Protein AF-V5FAB3-F1 (afdb_monomer_lite)

pLDDT: mean 78.78, std 15.75, range [29.78, 97.19]

Radius of gyration: 19.86 Å; chains: 1; bounding box: 43×41×57 Å

Secondary structure (DSSP, 8-state):
---S--HHHHHHHSSSHHHHHHHHHHTT--SS---SSS--HHHHHHHHT-HHHHHHHHHTT-PPPHHHHHHHHHHHHHHT-HHHHHHHHHTT--TTTTTHHHHHHHTT-HHHHHHHHHTT--TT--PEEEEEETTEEEEEE---HHHHHHHS-S--TT-SS-HHHHHHHHHHTT---S-EETTEE------

Structure (mmCIF, N/CA/C/O backbone):
data_AF-V5FAB3-F1
#
_entry.id   AF-V5FAB3-F1
#
loop_
_atom_site.group_PDB
_atom_site.id
_atom_site.type_symbol
_atom_site.label_atom_id
_atom_site.label_alt_id
_atom_site.label_comp_id
_atom_site.label_asym_id
_atom_site.label_entity_id
_atom_site.label_seq_id
_atom_site.pdbx_PDB_ins_code
_atom_site.Cartn_x
_atom_site.Cartn_y
_atom_site.Cartn_z
_atom_site.occupancy
_atom_site.B_iso_or_equiv
_atom_site.auth_seq_id
_atom_site.auth_comp_id
_atom_site.auth_asym_id
_atom_site.auth_atom_id
_atom_site.pdbx_PDB_model_num
ATOM 1 N N . MET A 1 1 ? -16.910 24.918 19.845 1.00 39.84 1 MET A N 1
ATOM 2 C CA . MET A 1 1 ? -15.775 24.342 20.594 1.00 39.84 1 MET A CA 1
ATOM 3 C C . MET A 1 1 ? -15.679 22.889 20.181 1.00 39.84 1 MET A C 1
ATOM 5 O O . MET A 1 1 ? -16.622 22.155 20.430 1.00 39.84 1 MET A O 1
ATOM 9 N N . GLU A 1 2 ? -14.635 22.508 19.453 1.00 43.31 2 GLU A N 1
ATOM 10 C CA . GLU A 1 2 ? -14.454 21.123 18.993 1.00 43.31 2 GLU A CA 1
ATOM 11 C C . GLU A 1 2 ? -13.770 20.284 20.092 1.00 43.31 2 GLU A C 1
ATOM 13 O O . GLU A 1 2 ? -13.042 20.863 20.908 1.00 43.31 2 GLU A O 1
ATOM 18 N N . PRO A 1 3 ? -14.022 18.964 20.176 1.00 50.91 3 PRO A N 1
ATOM 19 C CA . PRO A 1 3 ? -13.586 18.148 21.306 1.00 50.91 3 PRO A CA 1
ATOM 20 C C . PRO A 1 3 ? -12.099 17.775 21.205 1.00 50.91 3 PRO A C 1
ATOM 22 O O . PRO A 1 3 ? -11.705 17.029 20.317 1.00 50.91 3 PRO A O 1
ATOM 25 N N . ARG A 1 4 ? -11.289 18.248 22.170 1.00 53.16 4 ARG A N 1
ATOM 26 C CA . ARG A 1 4 ? -9.831 18.004 22.308 1.00 53.16 4 ARG A CA 1
ATOM 27 C C . ARG A 1 4 ? -9.418 16.535 22.470 1.00 53.16 4 ARG A C 1
ATOM 29 O O . ARG A 1 4 ? -8.235 16.236 22.337 1.00 53.16 4 ARG A O 1
ATOM 36 N N . TYR A 1 5 ? -10.368 15.644 22.736 1.00 60.88 5 TYR A N 1
ATOM 37 C CA . TYR A 1 5 ? -10.131 14.248 23.088 1.00 60.88 5 TYR A CA 1
ATOM 38 C C . TYR A 1 5 ? -11.018 13.352 22.230 1.00 60.88 5 TYR A C 1
ATOM 40 O O . TYR A 1 5 ? -12.229 13.561 22.159 1.00 60.88 5 TYR A O 1
ATOM 48 N N . ASN A 1 6 ? -10.411 12.368 21.569 1.00 72.38 6 ASN A N 1
ATOM 49 C CA . ASN A 1 6 ? -11.130 11.365 20.800 1.00 72.38 6 ASN A CA 1
ATOM 50 C C . ASN A 1 6 ? -10.761 9.985 21.339 1.00 72.38 6 ASN A C 1
ATOM 52 O O . ASN A 1 6 ? -9.649 9.515 21.115 1.00 72.38 6 ASN A O 1
ATOM 56 N N . ILE A 1 7 ? -11.709 9.336 22.017 1.00 78.50 7 ILE A N 1
ATOM 57 C CA . ILE A 1 7 ? -11.477 8.044 22.671 1.00 78.50 7 ILE A CA 1
ATOM 58 C C . ILE A 1 7 ? -11.049 6.952 21.680 1.00 78.50 7 ILE A C 1
ATOM 60 O O . ILE A 1 7 ? -10.269 6.078 22.040 1.00 78.50 7 ILE A O 1
ATOM 64 N N . LEU A 1 8 ? -11.473 7.040 20.412 1.00 76.44 8 LEU A N 1
ATOM 65 C CA . LEU A 1 8 ? -11.052 6.107 19.366 1.00 76.44 8 LEU A CA 1
ATOM 66 C C . LEU A 1 8 ? -9.573 6.298 18.996 1.00 76.44 8 LEU A C 1
ATOM 68 O O . LEU A 1 8 ? -8.882 5.329 18.695 1.00 76.44 8 LEU A O 1
ATOM 72 N N . LYS A 1 9 ? -9.067 7.537 19.052 1.00 75.69 9 LYS A N 1
ATOM 73 C CA . LYS A 1 9 ? -7.639 7.828 18.869 1.00 75.69 9 LYS A CA 1
ATOM 74 C C . LYS A 1 9 ? -6.822 7.342 20.068 1.00 75.69 9 LYS A C 1
ATOM 76 O O . LYS A 1 9 ? -5.791 6.711 19.872 1.00 75.69 9 LYS A O 1
ATOM 81 N N . ASP A 1 10 ? -7.282 7.606 21.286 1.00 78.38 10 ASP A N 1
ATOM 82 C CA . ASP A 1 10 ? -6.556 7.200 22.494 1.00 78.38 10 ASP A CA 1
ATOM 83 C C . ASP A 1 10 ? -6.503 5.664 22.608 1.00 78.38 10 ASP A C 1
ATOM 85 O O . ASP A 1 10 ? -5.451 5.093 22.893 1.00 78.38 10 ASP A O 1
ATOM 89 N N . ALA A 1 11 ? -7.596 4.977 22.253 1.00 81.12 11 ALA A N 1
ATOM 90 C CA . ALA A 1 11 ? -7.637 3.519 22.108 1.00 81.12 11 ALA A CA 1
ATOM 91 C C . ALA A 1 11 ? -6.620 2.994 21.081 1.00 81.12 11 ALA A C 1
ATOM 93 O O . ALA A 1 11 ? -6.073 1.902 21.236 1.00 81.12 11 ALA A O 1
ATOM 94 N N . PHE A 1 12 ? -6.341 3.781 20.042 1.00 77.38 12 PHE A N 1
ATOM 95 C CA . PHE A 1 12 ? -5.389 3.423 19.001 1.00 77.38 12 PHE A CA 1
ATOM 96 C C . PHE A 1 12 ? -3.919 3.515 19.455 1.00 77.38 12 PHE A C 1
ATOM 98 O O . PHE A 1 12 ? -3.064 2.772 18.959 1.00 77.38 12 PHE A O 1
ATOM 105 N N . GLU A 1 13 ? -3.623 4.405 20.405 1.00 74.50 13 GLU A N 1
ATOM 106 C CA . GLU A 1 13 ? -2.294 4.587 21.008 1.00 74.50 13 GLU A CA 1
ATOM 107 C C . GLU A 1 13 ? -2.048 3.652 22.214 1.00 74.50 13 GLU A C 1
ATOM 109 O O . GLU A 1 13 ? 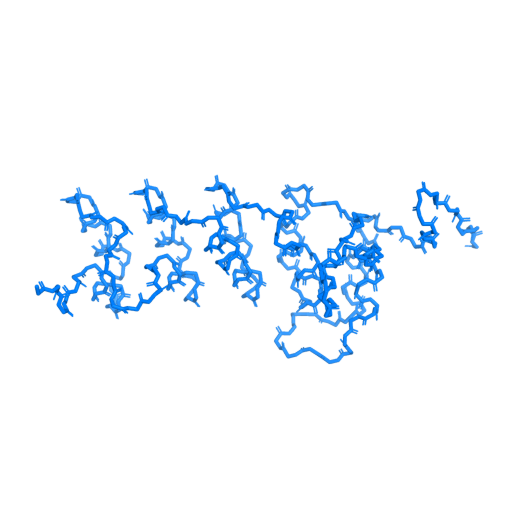-0.910 3.520 22.664 1.00 74.50 13 GLU A O 1
ATOM 114 N N . GLY A 1 14 ? -3.087 2.967 22.707 1.00 75.12 14 GLY A N 1
ATOM 115 C CA . GLY A 1 14 ? -3.009 1.986 23.795 1.00 75.12 14 GLY A CA 1
ATOM 116 C C . GLY A 1 14 ? -2.471 0.603 23.392 1.00 75.12 14 GLY A C 1
ATOM 117 O O . GLY A 1 14 ? -2.281 0.299 22.213 1.00 75.12 14 GLY A O 1
ATOM 118 N N . LEU A 1 15 ? -2.249 -0.254 24.400 1.00 66.06 15 LEU A N 1
ATOM 119 C CA . LEU A 1 15 ? -1.682 -1.607 24.251 1.00 66.06 15 LEU A CA 1
ATOM 120 C C . LEU A 1 15 ? -2.615 -2.567 23.485 1.00 66.06 15 LEU A C 1
ATOM 122 O O . LEU A 1 15 ? -2.170 -3.217 22.542 1.00 66.06 15 LEU A O 1
ATOM 126 N N . ASP A 1 16 ? -3.912 -2.589 23.814 1.00 76.31 16 ASP A N 1
ATOM 127 C CA . ASP A 1 16 ? -4.914 -3.473 23.190 1.00 76.31 16 ASP A CA 1
ATOM 128 C C . ASP A 1 16 ? -5.687 -2.767 22.067 1.00 76.31 16 ASP A C 1
ATOM 130 O O . ASP A 1 16 ? -6.912 -2.608 22.113 1.00 76.31 16 ASP A O 1
ATOM 134 N N . THR A 1 17 ? -4.959 -2.306 21.045 1.00 81.06 17 THR A N 1
ATOM 135 C CA . THR A 1 17 ? -5.528 -1.459 19.986 1.00 81.06 17 THR A CA 1
ATOM 136 C C . THR A 1 17 ? -6.696 -2.123 19.249 1.00 81.06 17 THR A C 1
ATOM 138 O O . THR A 1 17 ? -7.747 -1.507 19.108 1.00 81.06 17 THR A O 1
ATOM 141 N N . PHE A 1 18 ? -6.550 -3.371 18.789 1.00 86.88 18 PHE A N 1
ATOM 142 C CA . PHE A 1 18 ? -7.584 -4.026 17.978 1.00 86.88 18 PHE A CA 1
ATOM 143 C C . PHE A 1 18 ? -8.886 -4.238 18.759 1.00 86.88 18 PHE A C 1
ATOM 145 O O . PHE A 1 18 ? -9.947 -3.794 18.324 1.00 86.88 18 PHE A O 1
ATOM 152 N N . ALA A 1 19 ? -8.807 -4.876 19.933 1.00 87.31 19 ALA A N 1
ATOM 153 C CA . ALA A 1 19 ? -9.980 -5.196 20.743 1.00 87.31 19 ALA A CA 1
ATOM 154 C C . ALA A 1 19 ? -10.726 -3.930 21.185 1.00 87.31 19 ALA A C 1
ATOM 156 O O . ALA A 1 19 ? -11.950 -3.867 21.085 1.00 87.31 19 ALA A O 1
ATOM 157 N N . THR A 1 20 ? -9.988 -2.902 21.609 1.00 86.25 20 THR A N 1
ATOM 158 C CA . THR A 1 20 ? -10.587 -1.644 22.066 1.00 86.25 20 THR A CA 1
ATOM 159 C C . THR A 1 20 ? -11.244 -0.893 20.911 1.00 86.25 20 THR A C 1
ATOM 161 O O . THR A 1 20 ? -12.394 -0.481 21.031 1.00 86.25 20 THR A O 1
ATOM 164 N N . VAL A 1 21 ? -10.559 -0.752 19.768 1.00 86.31 21 VAL A N 1
ATOM 165 C CA . VAL A 1 21 ? -11.125 -0.077 18.587 1.00 86.31 21 VAL A CA 1
ATOM 166 C C . VAL A 1 21 ? -12.357 -0.824 18.080 1.00 86.31 21 VAL A C 1
ATOM 168 O O . VAL A 1 21 ? -13.360 -0.183 17.788 1.00 86.31 21 VAL A O 1
ATOM 171 N N . LYS A 1 22 ? -12.325 -2.161 18.047 1.00 87.88 22 LYS A N 1
ATOM 172 C CA . LYS A 1 22 ? -13.474 -2.979 17.645 1.00 87.88 22 LYS A CA 1
ATOM 173 C C . LYS A 1 22 ? -14.694 -2.716 18.513 1.00 87.88 22 LYS A C 1
ATOM 175 O O . LYS A 1 22 ? -15.737 -2.374 17.976 1.00 87.88 22 LYS A O 1
ATOM 180 N N . VAL A 1 23 ? -14.550 -2.798 19.835 1.00 88.81 23 VAL A N 1
ATOM 181 C CA . VAL A 1 23 ? -15.664 -2.521 20.752 1.00 88.81 23 VAL A CA 1
ATOM 182 C C . VAL A 1 23 ? -16.208 -1.113 20.513 1.00 88.81 23 VAL A C 1
ATOM 184 O O . VAL A 1 23 ? -17.409 -0.934 20.371 1.00 88.81 23 VAL A O 1
ATOM 187 N N . LEU A 1 24 ? -15.341 -0.107 20.409 1.00 86.25 24 LEU A N 1
ATOM 188 C CA . LEU A 1 24 ? -15.781 1.269 20.185 1.00 86.25 24 LEU A CA 1
ATOM 189 C C . LEU A 1 24 ? -16.578 1.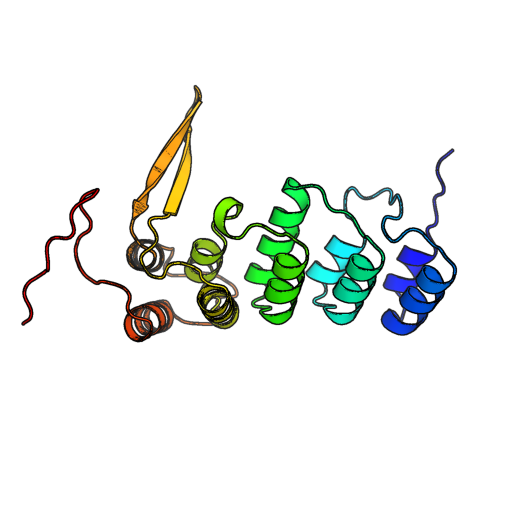430 18.876 1.00 86.25 24 LEU A C 1
ATOM 191 O O . LEU A 1 24 ? -17.612 2.099 18.876 1.00 86.25 24 LEU A O 1
ATOM 195 N N . LEU A 1 25 ? -16.141 0.795 17.786 1.00 86.50 25 LEU A N 1
ATOM 196 C CA . LEU A 1 25 ? -16.856 0.806 16.506 1.00 86.50 25 LEU A CA 1
ATOM 197 C C . LEU A 1 25 ? -18.175 0.019 16.560 1.00 86.50 25 LEU A C 1
ATOM 199 O O . LEU A 1 25 ? -19.187 0.523 16.074 1.00 86.50 25 LEU A O 1
ATOM 203 N N . ASP A 1 26 ? -18.196 -1.143 17.222 1.00 88.25 26 ASP A N 1
ATOM 204 C CA . ASP A 1 26 ? -19.398 -1.972 17.415 1.00 88.25 26 ASP A CA 1
ATOM 205 C C . ASP A 1 26 ? -20.503 -1.203 18.177 1.00 88.25 26 ASP A C 1
ATOM 207 O O . ASP A 1 26 ? -21.692 -1.387 17.919 1.00 88.25 26 ASP A O 1
ATOM 211 N N . TYR A 1 27 ? -20.126 -0.286 19.079 1.00 87.94 27 TYR A N 1
ATOM 212 C CA . TYR A 1 27 ? -21.050 0.617 19.785 1.00 87.94 27 TYR A CA 1
ATOM 213 C C . TYR A 1 27 ? -21.489 1.845 18.958 1.00 87.94 27 TYR A C 1
ATOM 215 O O . TYR A 1 27 ? -22.128 2.758 19.487 1.00 87.94 27 TYR A O 1
ATOM 223 N N . GLY A 1 28 ? -21.180 1.884 17.659 1.00 81.31 28 GLY A N 1
ATOM 224 C CA . GLY A 1 28 ? -21.644 2.916 16.730 1.00 81.31 28 GLY A CA 1
ATOM 225 C C . GLY A 1 28 ? -20.776 4.173 16.688 1.00 81.31 28 GLY A C 1
ATOM 226 O O . GLY A 1 28 ? -21.221 5.209 16.186 1.00 81.31 28 GLY A O 1
ATOM 227 N N . MET A 1 29 ? -19.542 4.123 17.203 1.00 82.12 29 MET A N 1
ATOM 228 C CA . MET A 1 29 ? -18.606 5.225 16.993 1.00 82.12 29 MET A CA 1
ATOM 229 C C . MET A 1 29 ? -18.248 5.367 15.512 1.00 82.12 29 MET A C 1
ATOM 231 O O . MET A 1 29 ? -18.024 4.390 14.805 1.00 82.12 29 MET A O 1
ATOM 235 N N . SER A 1 30 ? -18.129 6.614 15.050 1.00 80.12 30 SER A N 1
ATOM 236 C CA . SER A 1 30 ? -17.687 6.899 13.684 1.00 80.12 30 SER A CA 1
ATOM 237 C C . SER A 1 30 ? -16.258 6.400 13.451 1.00 80.12 30 SER A C 1
ATOM 239 O O . SER A 1 30 ? -15.331 6.830 14.142 1.00 80.12 30 SER A O 1
ATOM 241 N N . ALA A 1 31 ? -16.071 5.585 12.409 1.00 79.19 31 ALA A N 1
ATOM 242 C CA . ALA A 1 31 ? -14.758 5.167 11.911 1.00 79.19 31 ALA A CA 1
ATOM 243 C C . ALA A 1 31 ? -13.947 6.322 11.285 1.00 79.19 31 ALA A C 1
ATOM 245 O O . ALA A 1 31 ? -12.744 6.194 11.059 1.00 79.19 31 ALA A O 1
ATOM 246 N N . ASN A 1 32 ? -14.592 7.475 11.067 1.00 76.25 32 ASN A N 1
ATOM 247 C CA . ASN A 1 32 ? -13.979 8.733 10.652 1.00 76.25 32 ASN A CA 1
ATOM 248 C C . ASN A 1 32 ? -14.046 9.760 11.792 1.00 76.25 32 ASN A C 1
ATOM 250 O O . ASN A 1 32 ? -14.819 10.724 11.720 1.00 76.25 32 ASN A O 1
ATOM 254 N N . PRO A 1 33 ? -13.269 9.576 12.873 1.00 69.25 33 PRO A N 1
ATOM 255 C CA . PRO A 1 33 ? -13.182 10.580 13.916 1.00 69.25 33 PRO A CA 1
ATOM 256 C C . PRO A 1 33 ? -12.630 11.888 13.338 1.00 69.25 33 PRO A C 1
ATOM 258 O O . PRO A 1 33 ? -11.626 11.886 12.627 1.00 69.25 33 PRO A O 1
ATOM 261 N N . TYR A 1 34 ? -13.251 13.020 13.672 1.00 64.25 34 TYR A N 1
ATOM 262 C CA . TYR A 1 34 ? -12.643 14.320 13.405 1.00 64.25 34 TYR A CA 1
ATOM 263 C C . TYR A 1 34 ? -11.469 14.503 14.375 1.00 64.25 34 TYR A C 1
ATOM 265 O O . TYR A 1 34 ? -11.665 14.669 15.580 1.00 64.25 34 TYR A O 1
ATOM 273 N N . ILE A 1 35 ? -10.244 14.390 13.863 1.00 62.09 35 ILE A N 1
ATOM 274 C CA . ILE A 1 35 ? -9.008 14.575 14.630 1.00 62.09 35 ILE A CA 1
ATOM 275 C C . ILE A 1 35 ? -8.405 15.929 14.230 1.00 62.09 35 ILE A C 1
ATOM 277 O O . ILE A 1 35 ? -8.417 16.286 13.057 1.00 62.09 35 ILE A O 1
ATOM 281 N N . TYR A 1 36 ? -7.831 16.681 15.177 1.00 59.72 36 TYR A N 1
ATOM 282 C CA . TYR A 1 36 ? -7.141 17.959 14.897 1.00 59.72 36 TYR A CA 1
ATOM 283 C C . TYR A 1 36 ? -5.976 17.830 13.915 1.00 59.72 36 TYR A C 1
ATOM 285 O O . TYR A 1 36 ? -5.526 18.810 13.325 1.00 59.72 36 TYR A O 1
ATOM 293 N N . THR A 1 37 ? -5.450 16.619 13.764 1.00 58.38 37 THR A N 1
ATOM 294 C CA . THR A 1 37 ? -4.489 16.304 12.723 1.00 58.38 37 THR A CA 1
ATOM 295 C C . THR A 1 37 ? -5.254 16.056 11.436 1.00 58.38 37 THR A C 1
ATOM 297 O O . THR A 1 37 ? -6.167 15.238 11.425 1.00 58.38 37 THR A O 1
ATOM 300 N N . HIS A 1 38 ? -4.819 16.639 10.319 1.00 62.66 38 HIS A N 1
ATOM 301 C CA . HIS A 1 38 ? -5.301 16.294 8.970 1.00 62.66 38 HIS A CA 1
ATOM 302 C C . HIS A 1 38 ? -5.054 14.817 8.562 1.00 62.66 38 HIS A C 1
ATOM 304 O O . HIS A 1 38 ? -5.096 14.500 7.374 1.00 62.66 38 HIS A O 1
ATOM 310 N N . THR A 1 39 ? -4.754 13.942 9.520 1.00 68.75 39 THR A N 1
ATOM 311 C CA . THR A 1 39 ? -4.417 12.525 9.422 1.00 68.75 39 THR A CA 1
ATOM 312 C C . THR A 1 39 ? -5.602 11.731 9.963 1.00 68.75 39 THR A C 1
ATOM 314 O O . THR A 1 39 ? -5.976 11.901 11.123 1.00 68.75 39 THR A O 1
ATOM 317 N N . SER A 1 40 ? -6.196 10.889 9.121 1.00 78.25 40 SER A N 1
ATOM 318 C CA . SER A 1 40 ? -7.260 9.959 9.503 1.00 78.25 40 SER A CA 1
ATOM 319 C C . SER A 1 40 ? -6.713 8.826 10.377 1.00 78.25 40 SER A C 1
ATOM 321 O O . SER A 1 40 ? -5.512 8.543 10.383 1.00 78.25 40 SER A O 1
ATOM 323 N N . LEU A 1 41 ? -7.594 8.138 11.106 1.00 80.06 41 LEU A N 1
ATOM 324 C CA . LEU A 1 41 ? -7.196 6.972 11.898 1.00 80.06 41 LEU A CA 1
ATOM 325 C C . LEU A 1 41 ? -6.645 5.842 11.009 1.00 80.06 41 LEU A C 1
ATOM 327 O O . LEU A 1 41 ? -5.659 5.195 11.359 1.00 80.06 41 LEU A O 1
ATOM 331 N N . LEU A 1 42 ? -7.211 5.692 9.809 1.00 85.31 42 LEU A N 1
ATOM 332 C CA . LEU A 1 42 ? -6.722 4.769 8.790 1.00 85.31 42 LEU A CA 1
ATOM 333 C C . LEU A 1 42 ? -5.301 5.121 8.315 1.00 85.31 42 LEU A C 1
ATOM 335 O O . LEU A 1 42 ? -4.466 4.227 8.198 1.00 85.31 42 LEU A O 1
ATOM 339 N N . ASP A 1 43 ? -4.973 6.408 8.126 1.00 84.12 43 ASP A N 1
ATOM 340 C CA . ASP A 1 43 ? -3.597 6.823 7.796 1.00 84.12 43 ASP A CA 1
ATOM 341 C C . ASP A 1 43 ? -2.601 6.351 8.865 1.00 84.12 43 ASP A C 1
ATOM 343 O O . ASP A 1 43 ? -1.475 5.96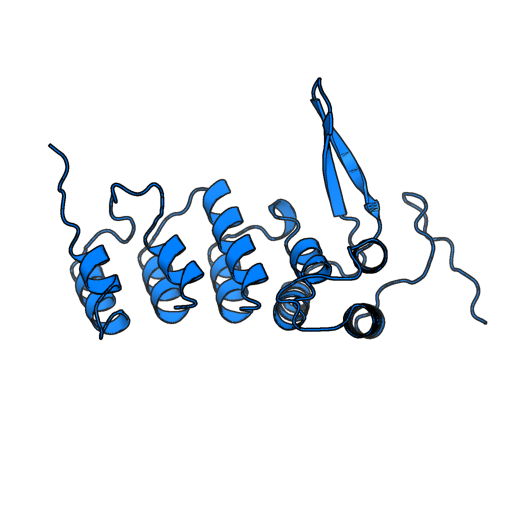4 8.546 1.00 84.12 43 ASP A O 1
ATOM 347 N N . LYS A 1 44 ? -3.001 6.393 10.142 1.00 83.19 44 LYS A N 1
ATOM 348 C CA . LYS A 1 44 ? -2.159 5.954 11.256 1.00 83.19 44 LYS A CA 1
ATOM 349 C C . LYS A 1 44 ? -2.014 4.430 11.286 1.00 83.19 44 LYS A C 1
ATOM 351 O O . LYS A 1 44 ? -0.896 3.952 11.475 1.00 83.19 44 LYS A O 1
ATOM 356 N N . ALA A 1 45 ? -3.093 3.684 11.040 1.00 87.81 45 ALA A N 1
ATOM 357 C CA . ALA A 1 45 ? -3.062 2.226 10.883 1.00 87.81 45 ALA A CA 1
ATOM 358 C C . ALA A 1 45 ? -2.088 1.791 9.789 1.00 87.81 45 ALA A C 1
ATOM 360 O O . ALA A 1 45 ? -1.209 0.968 10.042 1.00 87.81 45 ALA A O 1
ATOM 361 N N . VAL A 1 46 ? -2.148 2.442 8.628 1.00 89.50 46 VAL A N 1
ATOM 362 C CA . VAL A 1 46 ? -1.251 2.173 7.499 1.00 89.50 46 VAL A CA 1
ATOM 363 C C . VAL A 1 46 ? 0.201 2.534 7.825 1.00 89.50 46 VAL A C 1
ATOM 365 O O . VAL A 1 46 ? 1.113 1.762 7.538 1.00 89.50 46 VAL A O 1
ATOM 368 N N . GLN A 1 47 ? 0.445 3.682 8.466 1.00 85.31 47 GLN A N 1
ATOM 369 C CA . GLN A 1 47 ? 1.797 4.083 8.882 1.00 85.31 47 GLN A CA 1
ATOM 370 C C . GLN A 1 47 ? 2.427 3.106 9.879 1.00 85.31 47 GLN A C 1
ATOM 372 O O . GLN A 1 47 ? 3.639 2.908 9.843 1.00 85.31 47 GLN A O 1
ATOM 377 N N . MET A 1 48 ? 1.618 2.517 10.759 1.00 84.50 48 MET A N 1
ATOM 378 C CA . MET A 1 48 ? 2.070 1.556 11.765 1.00 84.50 48 MET A CA 1
ATOM 379 C C . MET A 1 48 ? 2.061 0.103 11.271 1.00 84.50 48 MET A C 1
ATOM 381 O O . MET A 1 48 ? 2.478 -0.769 12.025 1.00 84.50 48 MET A O 1
ATOM 385 N N . GLY A 1 49 ? 1.588 -0.167 10.048 1.00 87.00 49 GLY A N 1
ATOM 386 C CA . GLY A 1 49 ? 1.456 -1.528 9.511 1.00 87.00 49 GLY A CA 1
ATOM 387 C C . GLY A 1 49 ? 0.390 -2.379 10.215 1.00 87.00 49 GLY A C 1
ATOM 388 O O . GLY A 1 49 ? 0.450 -3.602 10.164 1.00 87.00 49 GLY A O 1
ATOM 389 N N . LYS A 1 50 ? -0.582 -1.756 10.900 1.00 89.12 50 LYS A N 1
ATOM 390 C CA . LYS A 1 50 ? -1.685 -2.457 11.582 1.00 89.12 50 LYS A CA 1
ATOM 391 C C . LYS A 1 50 ? -2.781 -2.821 10.570 1.00 89.12 50 LYS A C 1
ATOM 393 O O . LYS A 1 50 ? -3.790 -2.120 10.480 1.00 89.12 50 LYS A O 1
ATOM 398 N N . CYS A 1 51 ? -2.539 -3.854 9.756 1.00 91.12 51 CYS A N 1
ATOM 399 C CA . CYS A 1 51 ? -3.469 -4.331 8.718 1.00 91.12 51 CYS A CA 1
ATOM 400 C C . CYS A 1 51 ? -4.848 -4.696 9.276 1.00 91.12 51 CYS A C 1
ATOM 402 O O . CYS A 1 51 ? -5.861 -4.276 8.731 1.00 91.12 51 CYS A O 1
ATOM 404 N N . ASP A 1 52 ? -4.875 -5.414 10.393 1.00 91.38 52 ASP A N 1
ATOM 405 C CA . ASP A 1 52 ? -6.073 -5.827 11.127 1.00 91.38 52 ASP A CA 1
ATOM 406 C C . ASP A 1 52 ? -6.961 -4.640 11.531 1.00 91.38 52 ASP A C 1
ATOM 408 O O . ASP A 1 52 ? -8.177 -4.649 11.345 1.00 91.38 52 ASP A O 1
ATOM 412 N N . VAL A 1 53 ? -6.347 -3.575 12.046 1.00 89.38 53 VAL A N 1
ATOM 413 C CA . VAL A 1 53 ? -7.067 -2.363 12.446 1.00 89.38 53 VAL A CA 1
ATOM 414 C C . VAL A 1 53 ? -7.489 -1.547 11.225 1.00 89.38 53 VAL A C 1
ATOM 416 O O . VAL A 1 53 ? -8.560 -0.947 11.233 1.00 89.38 53 VAL A O 1
ATOM 419 N N . ALA A 1 54 ? -6.678 -1.521 10.164 1.00 90.56 54 ALA A N 1
ATOM 420 C CA . ALA A 1 54 ? -7.051 -0.875 8.908 1.00 90.56 54 ALA A CA 1
ATOM 421 C C . ALA A 1 54 ? -8.270 -1.553 8.259 1.00 90.56 54 ALA A C 1
ATOM 423 O O . ALA A 1 54 ? -9.158 -0.847 7.785 1.00 90.56 54 ALA A O 1
ATOM 424 N N . GLU A 1 55 ? -8.334 -2.889 8.286 1.00 91.94 55 GLU A N 1
ATOM 425 C CA . GLU A 1 55 ? -9.468 -3.672 7.775 1.00 91.94 55 GLU A CA 1
ATOM 426 C C . GLU A 1 55 ? -10.732 -3.331 8.553 1.00 91.94 55 GLU A C 1
ATOM 428 O O . GLU A 1 55 ? -11.716 -2.877 7.978 1.00 91.94 55 GLU A O 1
ATOM 433 N N . LEU A 1 56 ? -10.649 -3.413 9.882 1.00 90.56 56 LEU A N 1
ATOM 434 C CA . LEU A 1 56 ? -11.745 -3.087 10.785 1.00 90.56 56 LEU A CA 1
ATOM 435 C C . LEU A 1 56 ? -12.306 -1.675 10.538 1.00 90.56 56 LEU A C 1
ATOM 437 O O . LEU A 1 56 ? -13.522 -1.484 10.526 1.00 90.56 56 LEU A O 1
ATOM 441 N N . LEU A 1 57 ? -11.433 -0.681 10.342 1.00 88.62 57 LEU A N 1
ATOM 442 C CA . LEU A 1 57 ? -11.847 0.696 10.067 1.00 88.62 57 LEU A CA 1
ATOM 443 C C . LEU A 1 57 ? -12.557 0.818 8.716 1.00 88.62 57 LEU A C 1
ATOM 445 O O . LEU A 1 57 ? -13.587 1.487 8.625 1.00 88.62 57 LEU A O 1
ATOM 449 N N . LEU A 1 58 ? -12.024 0.184 7.673 1.00 89.06 58 LEU A N 1
ATOM 450 C CA . LEU A 1 58 ? -12.622 0.206 6.339 1.00 89.06 58 LEU A CA 1
ATOM 451 C C . LEU A 1 58 ? -13.962 -0.536 6.287 1.00 89.06 58 LEU A C 1
ATOM 453 O O . LEU A 1 58 ? -14.890 -0.044 5.645 1.00 89.06 58 LEU A O 1
ATOM 457 N N . ASP A 1 59 ? -14.087 -1.654 7.002 1.00 89.75 59 ASP A N 1
ATOM 458 C CA . ASP A 1 59 ? -15.334 -2.414 7.142 1.00 89.75 59 ASP A CA 1
ATOM 459 C C . ASP A 1 59 ? -16.429 -1.594 7.836 1.00 89.75 59 ASP A C 1
ATOM 461 O O . ASP A 1 59 ? -17.597 -1.661 7.456 1.00 89.75 59 ASP A O 1
ATOM 465 N N . HIS A 1 60 ? -16.051 -0.737 8.790 1.00 86.75 60 HIS A N 1
ATOM 466 C CA . HIS A 1 60 ? -16.955 0.217 9.446 1.00 86.75 60 HIS A CA 1
ATOM 467 C C . HIS A 1 60 ? -17.138 1.528 8.663 1.00 86.75 60 HIS A C 1
ATOM 469 O O . HIS A 1 60 ? -17.622 2.527 9.201 1.00 86.75 60 HIS A O 1
ATOM 475 N N . GLY A 1 61 ? -16.767 1.546 7.381 1.00 83.06 61 GLY A N 1
ATOM 476 C CA . GLY A 1 61 ? -17.034 2.665 6.487 1.00 83.06 61 GLY A CA 1
ATOM 477 C C . GLY A 1 61 ? -16.124 3.871 6.705 1.00 83.06 61 GLY A C 1
ATOM 478 O O . GLY A 1 61 ? -16.552 4.997 6.440 1.00 83.06 61 GLY A O 1
ATOM 479 N N . ALA A 1 62 ? -14.879 3.671 7.161 1.00 81.81 62 ALA A N 1
ATOM 480 C CA . ALA A 1 62 ? -13.856 4.716 7.135 1.00 81.81 62 ALA A CA 1
ATOM 481 C C . ALA A 1 62 ? -13.625 5.190 5.689 1.00 81.81 62 ALA A C 1
ATOM 483 O O . ALA A 1 62 ? -12.828 4.640 4.931 1.00 81.81 62 ALA A O 1
ATOM 484 N N . GLY A 1 63 ? -14.375 6.212 5.284 1.00 69.06 63 GLY A N 1
ATOM 485 C CA . GLY A 1 63 ? -14.302 6.794 3.955 1.00 69.06 63 GLY A CA 1
ATOM 486 C C . GLY A 1 63 ? -13.071 7.677 3.815 1.00 69.06 63 GLY A C 1
ATOM 487 O O . GLY A 1 63 ? -12.931 8.666 4.537 1.00 69.06 63 GLY A O 1
ATOM 488 N N . LEU A 1 64 ? -12.213 7.353 2.850 1.00 68.31 64 LEU A N 1
ATOM 489 C CA . LEU A 1 64 ? -11.152 8.236 2.388 1.00 68.31 64 LEU A CA 1
ATOM 490 C C . LEU A 1 64 ? -11.582 8.941 1.101 1.00 68.31 64 LEU A C 1
ATOM 492 O O . LEU A 1 64 ? -12.222 8.356 0.228 1.00 68.31 64 LEU A O 1
ATOM 496 N N . ASP A 1 65 ? -11.187 10.203 0.945 1.00 74.81 65 ASP A N 1
ATOM 497 C CA . ASP A 1 65 ? -11.266 10.839 -0.366 1.00 74.81 65 ASP A CA 1
ATOM 498 C C . ASP A 1 65 ? -10.271 10.182 -1.350 1.00 74.81 65 ASP A C 1
ATOM 500 O O . ASP A 1 65 ? -9.318 9.494 -0.962 1.00 74.81 65 ASP A O 1
ATOM 504 N N . CYS A 1 66 ? -10.471 10.411 -2.651 1.00 70.56 66 CYS A N 1
ATOM 505 C CA . CYS A 1 66 ? -9.627 9.826 -3.698 1.00 70.56 66 CYS A CA 1
ATOM 506 C C . CYS A 1 66 ? -8.135 10.156 -3.527 1.00 70.56 66 CYS A C 1
ATOM 508 O O . CYS A 1 66 ? -7.284 9.339 -3.866 1.00 70.56 66 CYS A O 1
ATOM 510 N N . LYS A 1 67 ? -7.791 11.345 -3.018 1.00 77.31 67 LYS A N 1
ATOM 511 C CA . LYS A 1 67 ? -6.397 11.767 -2.823 1.00 77.31 67 LYS A CA 1
ATOM 512 C C . LYS A 1 67 ? -5.781 11.059 -1.618 1.00 77.31 67 LYS A C 1
ATOM 514 O O . LYS A 1 67 ? -4.606 10.701 -1.653 1.00 77.31 67 LYS A O 1
ATOM 519 N N . ARG A 1 68 ? -6.565 10.831 -0.571 1.00 79.50 68 ARG A N 1
ATOM 520 C CA . ARG A 1 68 ? -6.140 10.149 0.644 1.00 79.50 68 ARG A CA 1
ATOM 521 C C . ARG A 1 68 ? -5.917 8.665 0.401 1.00 79.50 68 ARG A C 1
ATOM 523 O O . ARG A 1 68 ? -4.861 8.173 0.779 1.00 79.50 68 ARG A O 1
ATOM 530 N N . PHE A 1 69 ? -6.814 7.998 -0.333 1.00 81.25 69 PHE A N 1
ATOM 531 C CA . PHE A 1 69 ? -6.607 6.614 -0.784 1.00 81.25 69 PHE A CA 1
ATOM 532 C C . PHE A 1 69 ? -5.273 6.439 -1.524 1.00 81.25 69 PHE A C 1
ATOM 534 O O . PHE A 1 69 ? -4.548 5.472 -1.299 1.00 81.25 69 PHE A O 1
ATOM 541 N N . GLN A 1 70 ? -4.901 7.409 -2.364 1.00 82.06 70 GLN A N 1
ATOM 542 C CA . GLN A 1 70 ? -3.607 7.388 -3.046 1.00 82.06 70 GLN A CA 1
ATOM 543 C C . GLN A 1 70 ? -2.436 7.524 -2.064 1.00 82.06 70 GLN A C 1
ATOM 545 O O . GLN A 1 70 ? -1.433 6.831 -2.207 1.00 82.06 70 GLN A O 1
ATOM 550 N N . GLN A 1 71 ? -2.550 8.396 -1.060 1.00 85.88 71 GLN A N 1
ATOM 551 C CA . GLN A 1 71 ? -1.503 8.593 -0.055 1.00 85.88 71 GLN A CA 1
ATOM 552 C C . GLN A 1 71 ? -1.284 7.347 0.811 1.00 85.88 71 GLN A C 1
ATOM 554 O O . GLN A 1 71 ? -0.131 6.954 1.002 1.00 85.88 71 GLN A O 1
ATOM 559 N N . VAL A 1 72 ? -2.356 6.700 1.285 1.00 89.25 72 VAL A N 1
ATOM 560 C CA . VAL A 1 72 ? -2.233 5.468 2.081 1.00 89.25 72 VAL A CA 1
ATOM 561 C C . VAL A 1 72 ? -1.680 4.308 1.257 1.00 89.25 72 VAL A C 1
ATOM 563 O O . VAL A 1 72 ? -0.785 3.611 1.727 1.00 89.25 72 VAL A O 1
ATOM 566 N N . LEU A 1 73 ? -2.095 4.159 -0.006 1.00 91.62 73 LEU A N 1
ATOM 567 C CA . LEU A 1 73 ? -1.550 3.124 -0.891 1.00 91.62 73 LEU A CA 1
ATOM 568 C C . LEU A 1 73 ? -0.050 3.336 -1.151 1.00 91.62 73 LEU A C 1
ATOM 570 O O . LEU A 1 73 ? 0.742 2.398 -1.075 1.00 91.62 73 LEU A O 1
ATOM 574 N N . VAL A 1 74 ? 0.368 4.583 -1.393 1.00 90.75 74 VAL A N 1
ATOM 575 C CA . VAL A 1 74 ? 1.788 4.950 -1.533 1.00 90.75 74 VAL A CA 1
ATOM 576 C C . VAL A 1 74 ? 2.583 4.582 -0.278 1.00 90.75 74 VAL A C 1
ATOM 578 O O . VAL A 1 74 ? 3.728 4.139 -0.393 1.00 90.75 74 VAL A O 1
ATOM 581 N N . GLN A 1 75 ? 2.008 4.767 0.912 1.00 91.44 75 GLN A N 1
ATOM 582 C CA . GLN A 1 75 ? 2.670 4.418 2.165 1.00 91.44 75 GLN A CA 1
ATOM 583 C C . GLN A 1 75 ? 2.789 2.899 2.348 1.00 91.44 75 GLN A C 1
ATOM 585 O O . GLN A 1 75 ? 3.879 2.434 2.673 1.00 91.44 75 GLN A O 1
ATOM 590 N N . ALA A 1 76 ? 1.735 2.131 2.062 1.00 93.81 76 ALA A N 1
ATOM 591 C CA . ALA A 1 76 ? 1.768 0.666 2.104 1.00 93.81 76 ALA A CA 1
ATOM 592 C C . ALA A 1 76 ? 2.865 0.093 1.182 1.00 93.81 76 ALA A C 1
ATOM 594 O O . ALA A 1 76 ? 3.691 -0.712 1.607 1.00 93.81 76 ALA A O 1
ATOM 595 N N . ILE A 1 77 ? 2.980 0.623 -0.042 1.00 94.00 77 ILE A N 1
ATOM 596 C CA . ILE A 1 77 ? 4.046 0.254 -0.991 1.00 94.00 77 ILE A CA 1
ATOM 597 C C . ILE A 1 77 ? 5.433 0.589 -0.436 1.00 94.00 77 ILE A C 1
ATOM 599 O O . ILE A 1 77 ? 6.372 -0.196 -0.553 1.00 94.00 77 ILE A O 1
ATOM 603 N N . LYS A 1 78 ? 5.598 1.763 0.180 1.00 90.75 78 LYS A N 1
ATOM 604 C CA . LYS A 1 78 ? 6.875 2.147 0.797 1.00 90.75 78 LYS A CA 1
ATOM 605 C C . LYS A 1 78 ? 7.246 1.278 1.993 1.00 90.75 78 LYS A C 1
ATOM 607 O O . LYS A 1 78 ? 8.441 1.192 2.266 1.00 90.75 78 LYS A O 1
ATOM 612 N N . ASN A 1 79 ? 6.275 0.676 2.669 1.00 91.50 79 ASN A N 1
ATOM 613 C CA . ASN A 1 79 ? 6.491 -0.237 3.788 1.00 91.50 79 ASN A CA 1
ATOM 614 C C . ASN A 1 79 ? 6.777 -1.682 3.328 1.00 91.50 79 ASN A C 1
ATOM 616 O O . ASN A 1 79 ? 7.151 -2.507 4.148 1.00 91.50 79 ASN A O 1
ATOM 620 N N . ASP A 1 80 ? 6.681 -1.959 2.024 1.00 94.25 80 ASP A N 1
ATOM 621 C CA . ASP A 1 80 ? 6.699 -3.306 1.439 1.00 94.25 80 ASP A CA 1
ATOM 622 C C . ASP A 1 80 ? 5.608 -4.239 1.992 1.00 94.25 80 ASP A C 1
ATOM 624 O O . ASP A 1 80 ? 5.867 -5.415 2.226 1.00 94.25 80 ASP A O 1
ATOM 628 N N . ASP A 1 81 ? 4.405 -3.700 2.221 1.00 95.19 81 ASP A N 1
ATOM 629 C CA . ASP A 1 81 ? 3.295 -4.383 2.898 1.00 95.19 81 ASP A CA 1
ATOM 630 C C . ASP A 1 81 ? 2.221 -4.858 1.888 1.00 95.19 81 ASP A C 1
ATOM 632 O O . ASP A 1 81 ? 1.321 -4.088 1.525 1.00 95.19 81 ASP A O 1
ATOM 636 N N . PRO A 1 82 ? 2.319 -6.098 1.365 1.00 95.75 82 PRO A N 1
ATOM 637 C CA . PRO A 1 82 ? 1.403 -6.614 0.347 1.00 95.75 82 PRO A CA 1
ATOM 638 C C . PRO A 1 82 ? -0.023 -6.836 0.870 1.00 95.75 82 PRO A C 1
ATOM 640 O O . PRO A 1 82 ? -0.980 -6.721 0.095 1.00 95.75 82 PRO A O 1
ATOM 643 N N . ASP A 1 83 ? -0.188 -7.120 2.159 1.00 95.81 83 ASP A N 1
ATOM 644 C CA . ASP A 1 83 ? -1.499 -7.367 2.758 1.00 95.81 83 ASP A CA 1
ATOM 645 C C . ASP A 1 83 ? -2.279 -6.053 2.846 1.00 95.81 83 ASP A C 1
ATOM 647 O O . ASP A 1 83 ? -3.406 -5.963 2.348 1.00 95.81 83 ASP A O 1
ATOM 651 N N . MET A 1 84 ? -1.626 -4.983 3.315 1.00 95.19 84 MET A N 1
ATOM 652 C CA . MET A 1 84 ? -2.203 -3.638 3.313 1.00 95.19 84 MET A CA 1
ATOM 653 C C . MET A 1 84 ? -2.523 -3.145 1.894 1.00 95.19 84 MET A C 1
ATOM 655 O O . MET A 1 84 ? -3.559 -2.519 1.674 1.00 95.19 84 MET A O 1
ATOM 659 N N . ILE A 1 85 ? -1.667 -3.431 0.903 1.00 95.19 85 ILE A N 1
ATOM 660 C CA . ILE A 1 85 ? -1.936 -3.095 -0.509 1.00 95.19 85 ILE A CA 1
ATOM 661 C C . ILE A 1 85 ? -3.221 -3.775 -0.992 1.00 95.19 85 ILE A C 1
ATOM 663 O O . ILE A 1 85 ? -4.075 -3.119 -1.593 1.00 95.19 85 ILE A O 1
ATOM 667 N N . SER A 1 86 ? -3.363 -5.074 -0.718 1.00 95.06 86 SER A N 1
ATOM 668 C CA . SER A 1 86 ? -4.525 -5.871 -1.129 1.00 95.06 86 SER A CA 1
ATOM 669 C C . SER A 1 86 ? -5.814 -5.320 -0.534 1.00 95.06 86 SER A C 1
ATOM 671 O O . SER A 1 86 ? -6.799 -5.117 -1.242 1.00 95.06 86 SER A O 1
ATOM 673 N N . LEU A 1 87 ? -5.774 -5.027 0.762 1.00 93.75 87 LEU A N 1
ATOM 674 C CA . LEU A 1 87 ? -6.869 -4.455 1.524 1.00 93.75 87 LEU A CA 1
ATOM 675 C C . LEU A 1 87 ? -7.270 -3.080 0.974 1.00 93.75 87 LEU A C 1
ATOM 677 O O . LEU A 1 87 ? -8.428 -2.867 0.626 1.00 93.75 87 LEU A O 1
ATOM 681 N N . LEU A 1 88 ? -6.323 -2.161 0.777 1.00 91.94 88 LEU A N 1
ATOM 682 C CA . LEU A 1 88 ? -6.640 -0.826 0.260 1.00 91.94 88 LEU A CA 1
ATOM 683 C C . LEU A 1 88 ? -7.246 -0.874 -1.151 1.00 91.94 88 LEU A C 1
ATOM 685 O O . LEU A 1 88 ? -8.195 -0.142 -1.437 1.00 91.94 88 LEU A O 1
ATOM 689 N N . ILE A 1 89 ? -6.733 -1.741 -2.029 1.00 91.19 89 ILE A N 1
ATOM 690 C CA . ILE A 1 89 ? -7.261 -1.913 -3.392 1.00 91.19 89 ILE A CA 1
ATOM 691 C C . ILE A 1 89 ? -8.664 -2.532 -3.362 1.00 91.19 89 ILE A C 1
ATOM 693 O O . ILE A 1 89 ? -9.548 -2.052 -4.073 1.00 91.19 89 ILE A O 1
ATOM 697 N N . LYS A 1 90 ? -8.908 -3.523 -2.492 1.00 91.38 90 LYS A N 1
ATOM 698 C CA . LYS A 1 90 ? -10.234 -4.130 -2.275 1.00 91.38 90 LYS A CA 1
ATOM 699 C C . LYS A 1 90 ? -11.285 -3.092 -1.862 1.00 91.38 90 LYS A C 1
ATOM 701 O O . LYS A 1 90 ? -12.422 -3.177 -2.315 1.00 91.38 90 LYS A O 1
ATOM 706 N N . HIS A 1 91 ? -10.901 -2.088 -1.073 1.00 88.19 91 HIS A N 1
ATOM 707 C CA . HIS A 1 91 ? -11.779 -0.988 -0.652 1.00 88.19 91 HIS A CA 1
ATOM 708 C C . HIS A 1 91 ? -11.779 0.227 -1.607 1.00 88.19 91 HIS A C 1
ATOM 710 O O . HIS A 1 91 ? -12.285 1.291 -1.253 1.00 88.19 91 HIS A O 1
ATOM 716 N N . GLY A 1 92 ? -11.258 0.082 -2.833 1.00 86.19 92 GLY A N 1
ATOM 717 C CA . GLY A 1 92 ? -11.417 1.068 -3.910 1.00 86.19 92 GLY A CA 1
ATOM 718 C C . GLY A 1 92 ? -10.201 1.954 -4.196 1.00 86.19 92 GLY A C 1
ATOM 719 O O . GLY A 1 92 ? -10.306 2.894 -4.992 1.00 86.19 92 GLY A O 1
ATOM 720 N N . ALA A 1 93 ? -9.032 1.683 -3.605 1.00 86.00 93 ALA A N 1
ATOM 721 C CA . ALA A 1 93 ? -7.811 2.395 -3.976 1.00 86.00 93 ALA A CA 1
ATOM 722 C C . ALA A 1 93 ? -7.398 2.073 -5.425 1.00 86.00 93 ALA A C 1
ATOM 724 O O . ALA A 1 93 ? -7.212 0.921 -5.812 1.00 86.00 93 ALA A O 1
ATOM 725 N N . SER A 1 94 ? -7.205 3.113 -6.239 1.00 83.19 94 SER A N 1
ATOM 726 C CA . SER A 1 94 ? -6.804 2.966 -7.643 1.00 83.19 94 SER A CA 1
ATOM 727 C C . SER A 1 94 ? -5.289 2.781 -7.791 1.00 83.19 94 SER A C 1
ATOM 729 O O . SER A 1 94 ? -4.509 3.675 -7.439 1.00 83.19 94 SER A O 1
ATOM 731 N N . MET A 1 95 ? -4.889 1.655 -8.392 1.00 84.56 95 MET A N 1
ATOM 732 C CA . MET A 1 95 ? -3.494 1.347 -8.747 1.00 84.56 95 MET A CA 1
ATOM 733 C C . MET A 1 95 ? -2.935 2.252 -9.855 1.00 84.56 95 MET A C 1
ATOM 735 O O . MET A 1 95 ? -1.766 2.644 -9.815 1.00 84.56 95 MET A O 1
ATOM 739 N N . GLU A 1 96 ? -3.762 2.599 -10.846 1.00 75.94 96 GLU A N 1
ATOM 740 C CA . GLU A 1 96 ? -3.332 3.390 -12.006 1.00 75.94 96 GLU A CA 1
ATOM 741 C C . GLU A 1 96 ? -3.070 4.849 -11.635 1.00 75.94 96 GLU A C 1
ATOM 743 O O . GLU A 1 96 ? -2.049 5.424 -12.007 1.00 75.94 96 GLU A O 1
ATOM 748 N N . ASN A 1 97 ? -3.959 5.456 -10.844 1.00 73.56 97 ASN A N 1
ATOM 749 C CA . ASN A 1 97 ? -3.837 6.869 -10.490 1.00 73.56 97 ASN A CA 1
ATOM 750 C C . ASN A 1 97 ? -2.611 7.175 -9.610 1.00 73.56 97 ASN A C 1
ATOM 752 O O . ASN A 1 97 ? -2.151 8.318 -9.577 1.00 73.56 97 ASN A O 1
ATOM 756 N N . THR A 1 98 ? -2.091 6.175 -8.895 1.00 73.00 98 THR A N 1
ATOM 757 C CA . THR A 1 98 ? -0.908 6.290 -8.028 1.00 73.00 98 THR A CA 1
ATOM 758 C C . THR A 1 98 ? 0.409 5.989 -8.736 1.00 73.00 98 THR A C 1
ATOM 760 O O . THR A 1 98 ? 1.459 6.248 -8.147 1.00 73.00 98 THR A O 1
ATOM 763 N N . ASN A 1 99 ? 0.389 5.436 -9.956 1.00 84.44 99 ASN A N 1
ATOM 764 C CA . ASN A 1 99 ? 1.547 4.740 -10.528 1.00 84.44 99 ASN A CA 1
ATOM 765 C C . ASN A 1 99 ? 2.128 3.723 -9.513 1.00 84.44 99 ASN A C 1
ATOM 767 O O . ASN A 1 99 ? 3.340 3.681 -9.283 1.00 84.44 99 ASN A O 1
ATOM 771 N N . ALA A 1 100 ? 1.253 2.945 -8.857 1.00 89.12 100 ALA A N 1
ATOM 772 C CA . ALA A 1 100 ? 1.605 2.069 -7.735 1.00 89.12 100 ALA A CA 1
ATOM 773 C C . ALA A 1 100 ? 2.744 1.094 -8.073 1.00 89.12 100 ALA A C 1
ATOM 775 O O . ALA A 1 100 ? 3.707 0.961 -7.315 1.00 89.12 100 ALA A O 1
ATOM 776 N N . PHE A 1 101 ? 2.663 0.459 -9.244 1.00 91.44 101 PHE A N 1
ATOM 777 C CA . PHE A 1 101 ? 3.655 -0.517 -9.688 1.00 91.44 101 PHE A CA 1
ATOM 778 C C . PHE A 1 101 ? 5.036 0.119 -9.878 1.00 91.44 101 PHE A C 1
ATOM 780 O O . PHE A 1 101 ? 6.012 -0.300 -9.262 1.00 91.44 101 PHE A O 1
ATOM 787 N N . ASP A 1 102 ? 5.099 1.226 -10.614 1.00 88.75 102 ASP A N 1
ATOM 788 C CA . ASP A 1 102 ? 6.298 2.053 -10.774 1.00 88.75 102 ASP A CA 1
ATOM 789 C C . ASP A 1 102 ? 6.939 2.440 -9.435 1.00 88.75 102 ASP A C 1
ATOM 791 O O . ASP A 1 102 ? 8.163 2.414 -9.282 1.00 88.75 102 ASP A O 1
ATOM 795 N N . LEU A 1 103 ? 6.115 2.817 -8.455 1.00 89.75 103 LEU A N 1
ATOM 796 C CA . LEU A 1 103 ? 6.592 3.188 -7.132 1.00 89.75 103 LEU A CA 1
ATOM 797 C C . LEU A 1 103 ? 7.233 1.993 -6.417 1.00 89.75 103 LEU A C 1
ATOM 799 O O . LEU A 1 103 ? 8.305 2.159 -5.827 1.00 89.75 103 LEU A O 1
ATOM 803 N N . ALA A 1 104 ? 6.619 0.810 -6.475 1.00 92.69 104 ALA A N 1
ATOM 804 C CA . ALA A 1 104 ? 7.180 -0.406 -5.892 1.00 92.69 104 ALA A CA 1
ATOM 805 C C . ALA A 1 104 ? 8.543 -0.739 -6.519 1.00 92.69 104 ALA A C 1
ATOM 807 O O . ALA A 1 104 ? 9.518 -1.001 -5.813 1.00 92.69 104 ALA A O 1
ATOM 808 N N . LEU A 1 105 ? 8.653 -0.613 -7.841 1.00 91.06 105 LEU A N 1
ATOM 809 C CA . LEU A 1 105 ? 9.879 -0.889 -8.585 1.00 91.06 105 LEU A CA 1
ATOM 810 C C . LEU A 1 105 ? 11.008 0.097 -8.267 1.00 91.06 105 LEU A C 1
ATOM 812 O O . LEU A 1 105 ? 12.120 -0.314 -7.932 1.00 91.06 105 LEU A O 1
ATOM 816 N N . VAL A 1 106 ? 10.729 1.404 -8.306 1.00 87.81 106 VAL A N 1
ATOM 817 C CA . VAL A 1 106 ? 11.729 2.454 -8.032 1.00 87.81 106 VAL A CA 1
ATOM 818 C C . VAL A 1 106 ? 12.187 2.435 -6.570 1.00 87.81 106 VAL A C 1
ATOM 820 O O . VAL A 1 106 ? 13.337 2.773 -6.280 1.00 87.81 106 VAL A O 1
ATOM 823 N N . ASN A 1 107 ? 11.318 2.030 -5.638 1.00 89.38 107 ASN A N 1
ATOM 824 C CA . ASN A 1 107 ? 11.695 1.833 -4.234 1.00 89.38 107 ASN A CA 1
ATOM 825 C C . ASN A 1 107 ? 12.243 0.432 -3.940 1.00 89.38 107 ASN A C 1
ATOM 827 O O . ASN A 1 107 ? 12.644 0.183 -2.806 1.00 89.38 107 ASN A O 1
ATOM 831 N N . ARG A 1 108 ? 12.314 -0.446 -4.948 1.00 92.00 108 ARG A N 1
ATOM 832 C CA . ARG A 1 108 ? 12.818 -1.819 -4.844 1.00 92.00 108 ARG A CA 1
ATOM 833 C C . ARG A 1 108 ? 12.103 -2.618 -3.752 1.00 92.00 108 ARG A C 1
ATOM 835 O O . ARG A 1 108 ? 12.740 -3.105 -2.826 1.00 92.00 108 ARG A O 1
ATOM 842 N N . ARG A 1 109 ? 10.775 -2.671 -3.875 1.00 94.50 109 ARG A N 1
ATOM 843 C CA . ARG A 1 109 ? 9.797 -3.307 -2.981 1.00 94.50 109 ARG A CA 1
ATOM 844 C C . ARG A 1 109 ? 9.246 -4.553 -3.666 1.00 94.50 109 ARG A C 1
ATOM 846 O O . ARG A 1 109 ? 8.250 -4.471 -4.384 1.00 94.50 109 ARG A O 1
ATOM 853 N N . ILE A 1 110 ? 9.969 -5.672 -3.572 1.00 93.69 110 ILE A N 1
ATOM 854 C CA . ILE A 1 110 ? 9.638 -6.888 -4.339 1.00 93.69 110 ILE A CA 1
ATOM 855 C C . ILE A 1 110 ? 8.285 -7.461 -3.917 1.00 93.69 110 ILE A C 1
ATOM 857 O O . ILE A 1 110 ? 7.519 -7.865 -4.791 1.00 93.69 110 ILE A O 1
ATOM 861 N N . ALA A 1 111 ? 7.973 -7.495 -2.618 1.00 95.62 111 ALA A N 1
ATOM 862 C CA . ALA A 1 111 ? 6.713 -8.071 -2.148 1.00 95.62 111 ALA A CA 1
ATOM 863 C C . ALA A 1 111 ? 5.521 -7.256 -2.668 1.00 95.62 111 ALA A C 1
ATOM 865 O O . ALA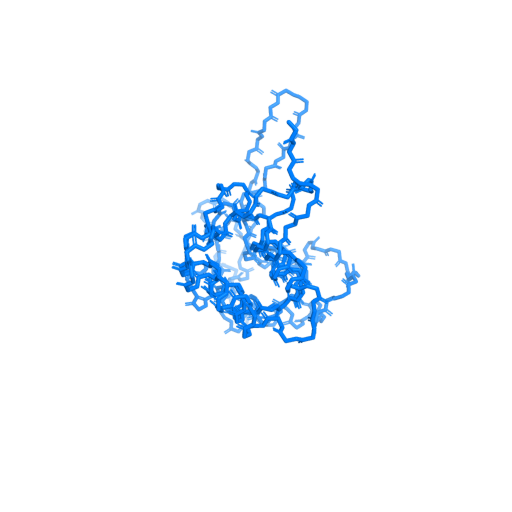 A 1 111 ? 4.579 -7.813 -3.231 1.00 95.62 111 ALA A O 1
ATOM 866 N N . SER A 1 112 ? 5.628 -5.929 -2.608 1.00 95.56 112 SER A N 1
ATOM 867 C CA . SER A 1 112 ? 4.643 -5.010 -3.184 1.00 95.56 112 SER A CA 1
ATOM 868 C C . SER A 1 112 ? 4.526 -5.162 -4.698 1.00 95.56 112 SER A C 1
ATOM 870 O O . SER A 1 112 ? 3.420 -5.221 -5.223 1.00 95.56 112 SER A O 1
ATOM 872 N N . ALA A 1 113 ? 5.651 -5.238 -5.418 1.00 95.25 113 ALA A N 1
ATOM 873 C CA . ALA A 1 113 ? 5.646 -5.395 -6.871 1.00 95.25 113 ALA A CA 1
ATOM 874 C C . ALA A 1 113 ? 4.978 -6.712 -7.290 1.00 95.25 113 ALA A C 1
ATOM 876 O O . ALA A 1 113 ? 4.137 -6.709 -8.183 1.00 95.25 113 ALA A O 1
ATOM 877 N N . ARG A 1 114 ? 5.293 -7.817 -6.601 1.00 96.31 114 ARG A N 1
ATOM 878 C CA . ARG A 1 114 ? 4.643 -9.118 -6.799 1.00 96.31 114 ARG A CA 1
ATOM 879 C C . ARG A 1 114 ? 3.141 -9.028 -6.559 1.00 96.31 114 ARG A C 1
ATOM 881 O O . ARG A 1 114 ? 2.373 -9.420 -7.429 1.00 96.31 114 ARG A O 1
ATOM 888 N N . LYS A 1 115 ? 2.727 -8.457 -5.426 1.00 97.19 115 LYS A N 1
ATOM 889 C CA . LYS A 1 115 ? 1.309 -8.300 -5.093 1.00 97.19 115 LYS A CA 1
ATOM 890 C C . LYS A 1 115 ? 0.566 -7.473 -6.139 1.00 97.19 115 LYS A C 1
ATOM 892 O O . LYS A 1 115 ? -0.539 -7.822 -6.528 1.00 97.19 115 LYS A O 1
ATOM 897 N N . LEU A 1 116 ? 1.174 -6.394 -6.624 1.00 94.81 116 LEU A N 1
ATOM 898 C CA . LEU A 1 116 ? 0.575 -5.553 -7.658 1.00 94.81 116 LEU A CA 1
ATOM 899 C C . LEU A 1 116 ? 0.426 -6.302 -8.991 1.00 94.81 116 LEU A C 1
ATOM 901 O O . LEU A 1 116 ? -0.602 -6.136 -9.641 1.00 94.81 116 LEU A O 1
ATOM 905 N N . LEU A 1 117 ? 1.384 -7.155 -9.378 1.00 94.69 117 LEU A N 1
ATOM 906 C CA . LEU A 1 117 ? 1.232 -8.039 -10.54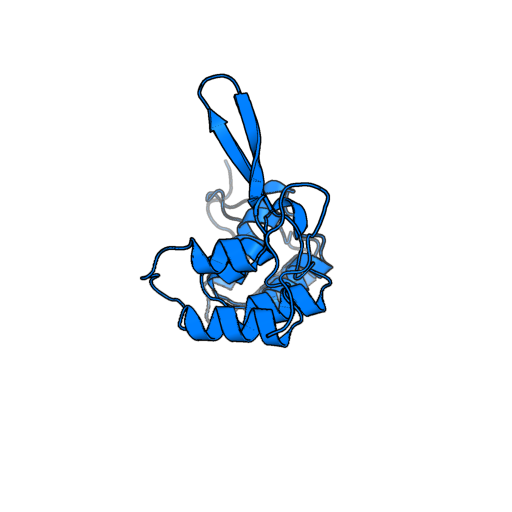5 1.00 94.69 117 LEU A CA 1
ATOM 907 C C . LEU A 1 117 ? 0.088 -9.043 -10.354 1.00 94.69 117 LEU A C 1
ATOM 909 O O . LEU A 1 117 ? -0.726 -9.207 -11.256 1.00 94.69 117 LEU A O 1
ATOM 913 N N . GLU A 1 118 ? -0.022 -9.662 -9.174 1.00 95.50 118 GLU A N 1
ATOM 914 C CA . GLU A 1 118 ? -1.143 -10.558 -8.836 1.00 95.50 118 GLU A CA 1
ATOM 915 C C . GLU A 1 118 ? -2.503 -9.851 -8.928 1.00 95.50 118 GLU A C 1
ATOM 917 O O . GLU A 1 118 ? -3.497 -10.465 -9.306 1.00 95.50 118 GLU A O 1
ATOM 922 N N . LEU A 1 119 ? -2.548 -8.555 -8.607 1.00 94.25 119 LEU A N 1
ATOM 923 C CA . LEU A 1 119 ? -3.744 -7.716 -8.707 1.00 94.25 119 LEU A CA 1
ATOM 924 C C . LEU A 1 119 ? -3.986 -7.168 -10.127 1.00 94.25 119 LEU A C 1
ATOM 926 O O . LEU A 1 119 ? -4.948 -6.430 -10.334 1.00 94.25 119 LEU A O 1
ATOM 930 N N . GLY A 1 120 ? -3.154 -7.538 -11.107 1.00 91.94 120 GLY A N 1
ATOM 931 C CA . GLY A 1 120 ? -3.340 -7.209 -12.521 1.00 91.94 120 GLY A CA 1
ATOM 932 C C . GLY A 1 120 ? -2.548 -6.001 -13.025 1.00 91.94 120 GLY A C 1
ATOM 933 O O . GLY A 1 120 ? -2.892 -5.449 -14.069 1.00 91.94 120 GLY A O 1
ATOM 934 N N . ALA A 1 121 ? -1.502 -5.559 -12.319 1.00 91.38 121 ALA A N 1
ATOM 935 C CA . ALA A 1 121 ? -0.592 -4.551 -12.859 1.00 91.38 121 ALA A CA 1
ATOM 936 C C . ALA A 1 121 ? 0.102 -5.061 -14.136 1.00 91.38 121 ALA A C 1
ATOM 938 O O . ALA A 1 121 ? 0.596 -6.186 -14.190 1.00 91.38 121 ALA A O 1
ATOM 939 N N . ASP A 1 122 ? 0.174 -4.211 -15.159 1.00 89.00 122 ASP A N 1
ATOM 940 C CA . ASP A 1 122 ? 0.814 -4.550 -16.430 1.00 89.00 122 ASP A CA 1
ATOM 941 C C . ASP A 1 122 ? 2.350 -4.493 -16.307 1.00 89.00 122 ASP A C 1
ATOM 943 O O . ASP A 1 122 ? 2.939 -3.421 -16.136 1.00 89.00 122 ASP A O 1
ATOM 947 N N . ILE A 1 123 ? 3.003 -5.654 -16.446 1.00 89.50 123 ILE A N 1
ATOM 948 C CA . ILE A 1 123 ? 4.467 -5.814 -16.418 1.00 89.50 123 ILE A CA 1
ATOM 949 C C . ILE A 1 123 ? 5.183 -5.006 -17.514 1.00 89.50 123 ILE A C 1
ATOM 951 O O . ILE A 1 123 ? 6.343 -4.623 -17.349 1.00 89.50 123 ILE A O 1
ATOM 955 N N . ASN A 1 124 ? 4.489 -4.702 -18.613 1.00 86.06 124 ASN A N 1
ATOM 956 C CA . ASN A 1 124 ? 4.987 -3.918 -19.740 1.00 86.06 124 ASN A CA 1
ATOM 957 C C . ASN A 1 124 ? 4.293 -2.549 -19.857 1.00 86.06 124 ASN A C 1
ATOM 959 O O . ASN A 1 124 ? 4.552 -1.798 -20.804 1.00 86.06 124 ASN A O 1
ATOM 963 N N . GLY A 1 125 ? 3.464 -2.193 -18.872 1.00 81.75 125 GLY A N 1
ATOM 964 C CA . GLY A 1 125 ? 2.637 -0.995 -18.881 1.00 81.75 125 GLY A CA 1
ATOM 965 C C . GLY A 1 125 ? 3.473 0.275 -18.964 1.00 81.75 125 GLY A C 1
ATOM 966 O O . GLY A 1 125 ? 4.316 0.555 -18.112 1.00 81.75 125 GLY A O 1
ATOM 967 N N . MET A 1 126 ? 3.240 1.086 -19.996 1.00 73.81 126 MET A N 1
ATOM 968 C CA . MET A 1 126 ? 3.915 2.376 -20.114 1.00 73.81 126 MET A CA 1
ATOM 969 C C . MET A 1 126 ? 3.379 3.343 -19.061 1.00 73.81 126 MET A C 1
ATOM 971 O O . MET A 1 126 ? 2.273 3.871 -19.185 1.00 73.81 126 MET A O 1
ATOM 975 N N . SER A 1 127 ? 4.200 3.642 -18.061 1.00 67.75 127 SER A N 1
ATOM 976 C CA . SER A 1 127 ? 3.884 4.679 -17.087 1.00 67.75 127 SER A CA 1
ATOM 977 C C . SER A 1 127 ? 3.924 6.059 -17.747 1.00 67.75 127 SER A C 1
ATOM 979 O O . SER A 1 127 ? 4.784 6.363 -18.579 1.00 67.75 127 SER A O 1
ATOM 981 N N . ALA A 1 128 ? 2.977 6.921 -17.388 1.00 64.44 128 ALA A N 1
ATOM 982 C CA . ALA A 1 128 ? 3.034 8.339 -17.710 1.00 64.44 128 ALA A CA 1
ATOM 983 C C . ALA A 1 128 ? 3.550 9.091 -16.482 1.00 64.44 128 ALA A C 1
ATOM 985 O O . ALA A 1 128 ? 2.880 9.142 -15.447 1.00 64.44 128 ALA A O 1
ATOM 986 N N . VAL A 1 129 ? 4.715 9.733 -16.596 1.00 58.75 129 VAL A N 1
ATOM 987 C CA . VAL A 1 129 ? 5.142 10.695 -15.578 1.00 58.75 129 VAL A CA 1
ATOM 988 C C . VAL A 1 129 ? 4.475 12.024 -15.891 1.00 58.75 129 VAL A C 1
ATOM 990 O O . VAL A 1 129 ? 4.603 12.570 -16.991 1.00 58.75 129 VAL A O 1
ATOM 993 N N . ARG A 1 130 ? 3.757 12.575 -14.916 1.00 60.97 130 ARG A N 1
ATOM 994 C CA . ARG A 1 130 ? 3.326 13.969 -14.980 1.00 60.97 130 ARG A CA 1
ATOM 995 C C . ARG A 1 130 ? 4.553 14.850 -14.773 1.00 60.97 130 ARG A C 1
ATOM 997 O O . ARG A 1 130 ? 5.071 14.947 -13.665 1.00 60.97 130 ARG A O 1
ATOM 1004 N N . HIS A 1 131 ? 5.009 15.494 -15.840 1.00 54.72 131 HIS A N 1
ATOM 1005 C CA . HIS A 1 131 ? 5.983 16.569 -15.734 1.00 54.72 131 HIS A CA 1
ATOM 1006 C C . HIS A 1 131 ? 5.237 17.881 -15.512 1.00 54.72 131 HIS A C 1
ATOM 1008 O O . HIS A 1 131 ? 4.442 18.318 -16.348 1.00 54.72 131 HIS A O 1
ATOM 1014 N N . HIS A 1 132 ? 5.497 18.506 -14.368 1.00 50.53 132 HIS A N 1
ATOM 1015 C CA . HIS A 1 132 ? 5.057 19.865 -14.091 1.00 50.53 132 HIS A CA 1
ATOM 1016 C C . HIS A 1 132 ? 6.054 20.832 -14.738 1.00 50.53 132 HIS A C 1
ATOM 1018 O O . HIS A 1 132 ? 7.207 20.910 -14.319 1.00 50.53 132 HIS A O 1
ATOM 1024 N N . ARG A 1 133 ? 5.618 21.561 -15.770 1.00 53.00 133 ARG A N 1
ATOM 1025 C CA . ARG A 1 133 ? 6.364 22.679 -16.365 1.00 53.00 133 ARG A CA 1
ATOM 1026 C C . ARG A 1 133 ? 5.656 23.979 -15.976 1.00 53.00 133 ARG A C 1
ATOM 1028 O O . ARG A 1 133 ? 4.437 23.989 -15.807 1.00 53.00 133 ARG A O 1
ATOM 1035 N N . LYS A 1 134 ? 6.389 25.092 -15.829 1.00 40.81 134 LYS A N 1
ATOM 1036 C CA . LYS A 1 134 ? 5.760 26.419 -15.682 1.00 40.81 134 LYS A CA 1
ATOM 1037 C C . LYS A 1 134 ? 4.826 26.642 -16.887 1.00 40.81 134 LYS A C 1
ATOM 1039 O O . LYS A 1 134 ? 5.322 26.759 -18.004 1.00 40.81 134 LYS A O 1
ATOM 1044 N N . GLY A 1 135 ? 3.508 26.613 -16.662 1.00 62.31 135 GLY A N 1
ATOM 1045 C CA . GLY A 1 135 ? 2.471 26.756 -17.698 1.00 62.31 135 GLY A CA 1
ATOM 1046 C C . GLY A 1 135 ? 1.548 25.546 -17.926 1.00 62.31 135 GLY A C 1
ATOM 1047 O O . GLY A 1 135 ? 0.613 25.665 -18.708 1.00 62.31 135 GLY A O 1
ATOM 1048 N N . GLY A 1 136 ? 1.758 24.399 -17.265 1.00 52.50 136 GLY A N 1
ATOM 1049 C CA . GLY A 1 136 ? 0.845 23.250 -17.365 1.00 52.50 136 GLY A CA 1
ATOM 1050 C C . GLY A 1 136 ? 1.481 21.904 -17.006 1.00 52.50 136 GLY A C 1
ATOM 1051 O O . GLY A 1 136 ? 2.693 21.791 -16.816 1.00 52.50 136 GLY A O 1
ATOM 1052 N N . THR A 1 137 ? 0.658 20.858 -16.910 1.00 52.25 137 THR A N 1
ATOM 1053 C CA . THR A 1 137 ? 1.121 19.480 -16.689 1.00 52.25 137 THR A CA 1
ATOM 1054 C C . THR A 1 137 ? 1.112 18.703 -17.998 1.00 52.25 137 THR A C 1
ATOM 1056 O O . THR A 1 137 ? 0.043 18.457 -18.555 1.00 52.25 137 THR A O 1
ATOM 1059 N N . SER A 1 138 ? 2.277 18.268 -18.472 1.00 58.69 138 SER A N 1
ATOM 1060 C CA . SER A 1 138 ? 2.390 17.385 -19.637 1.00 58.69 138 SER A CA 1
ATOM 1061 C C . SER A 1 138 ? 2.645 15.951 -19.172 1.00 58.69 138 SER A C 1
ATOM 1063 O O . SER A 1 138 ? 3.576 15.708 -18.401 1.00 58.69 138 SER A O 1
ATOM 1065 N N . LYS A 1 139 ? 1.832 14.990 -19.629 1.00 56.44 139 LYS A N 1
ATOM 1066 C CA . LYS A 1 139 ? 2.120 13.558 -19.452 1.00 56.44 139 LYS A CA 1
ATOM 1067 C C . LYS A 1 139 ? 3.250 13.178 -20.411 1.00 56.44 139 LYS A C 1
ATOM 1069 O O . LYS A 1 139 ? 3.044 13.181 -21.621 1.00 56.44 139 LYS A O 1
ATOM 1074 N N . VAL A 1 140 ? 4.428 12.864 -19.882 1.00 61.06 140 VAL A N 1
ATOM 1075 C CA . VAL A 1 140 ? 5.548 12.319 -20.663 1.00 61.06 140 VAL A CA 1
ATOM 1076 C C . VAL A 1 140 ? 5.570 10.809 -20.445 1.00 61.06 140 VAL A C 1
ATOM 1078 O O . VAL A 1 140 ? 5.410 10.344 -19.316 1.00 61.06 140 VAL A O 1
ATOM 1081 N N . LYS A 1 141 ? 5.730 10.029 -21.517 1.00 62.59 141 LYS A N 1
ATOM 1082 C CA . LYS A 1 141 ? 5.867 8.570 -21.410 1.00 62.59 141 LYS A CA 1
ATOM 1083 C C . LYS A 1 141 ? 7.189 8.241 -20.710 1.00 62.59 141 LYS A C 1
ATOM 1085 O O . LYS A 1 141 ? 8.243 8.677 -21.156 1.00 62.59 141 LYS A O 1
ATOM 1090 N N . ALA A 1 142 ? 7.114 7.494 -19.614 1.00 60.91 142 ALA A N 1
ATOM 1091 C CA . ALA A 1 142 ? 8.220 7.175 -18.712 1.00 60.91 142 ALA A CA 1
ATOM 1092 C C . ALA A 1 142 ? 9.064 5.963 -19.147 1.00 60.91 142 ALA A C 1
ATOM 1094 O O . ALA A 1 142 ? 10.011 5.608 -18.446 1.00 60.91 142 ALA A O 1
ATOM 1095 N N . GLY A 1 143 ? 8.692 5.315 -20.255 1.00 74.94 143 GLY A N 1
ATOM 1096 C CA . GLY A 1 143 ? 9.196 3.997 -20.645 1.00 74.94 143 GLY A CA 1
ATOM 1097 C C . GLY A 1 143 ? 8.433 2.852 -19.969 1.00 74.94 143 GLY A C 1
ATOM 1098 O O . GLY A 1 143 ? 7.453 3.079 -19.257 1.00 74.94 143 GLY A O 1
ATOM 1099 N N . THR A 1 144 ? 8.871 1.619 -20.230 1.00 84.31 144 THR A N 1
ATOM 1100 C CA . THR A 1 144 ? 8.328 0.405 -19.588 1.00 84.31 144 THR A CA 1
ATOM 1101 C C . THR A 1 144 ? 8.834 0.281 -18.142 1.00 84.31 144 THR A C 1
ATOM 1103 O O . THR A 1 144 ? 9.828 0.928 -17.790 1.00 84.31 144 THR A O 1
ATOM 1106 N N . PRO A 1 145 ? 8.241 -0.583 -17.303 1.00 85.88 145 PRO A N 1
ATOM 1107 C CA . PRO A 1 145 ? 8.708 -0.831 -15.936 1.00 85.88 145 PRO A CA 1
ATOM 1108 C C . PRO A 1 145 ? 10.205 -1.186 -15.845 1.00 85.88 145 PRO A C 1
ATOM 1110 O O . PRO A 1 145 ? 10.909 -0.731 -14.939 1.00 85.88 145 PRO A O 1
ATOM 1113 N N . LEU A 1 146 ? 10.737 -1.892 -16.848 1.00 85.44 146 LEU A N 1
ATOM 1114 C CA . LEU A 1 146 ? 12.164 -2.207 -16.956 1.00 85.44 146 LEU A CA 1
ATOM 1115 C C . LEU A 1 146 ? 13.036 -0.949 -17.141 1.00 85.44 146 LEU A C 1
ATOM 1117 O O . LEU A 1 146 ? 14.051 -0.790 -16.458 1.00 85.44 146 LEU A O 1
ATOM 1121 N N . HIS A 1 147 ? 12.602 -0.000 -17.981 1.00 82.31 147 HIS A N 1
ATOM 1122 C CA . HIS A 1 147 ? 13.280 1.293 -18.149 1.00 82.31 147 HIS A CA 1
ATOM 1123 C C . HIS A 1 147 ? 13.314 2.082 -16.831 1.00 82.31 147 HIS A C 1
ATOM 1125 O O . HIS A 1 147 ? 14.314 2.737 -16.524 1.00 82.31 147 HIS A O 1
ATOM 1131 N N . ARG A 1 148 ? 12.251 1.993 -16.016 1.00 83.62 148 ARG A N 1
ATOM 1132 C CA . ARG A 1 148 ? 12.154 2.684 -14.718 1.00 83.62 148 ARG A CA 1
ATOM 1133 C C . ARG A 1 148 ? 13.172 2.157 -13.716 1.00 83.62 148 ARG A C 1
ATOM 1135 O O . ARG A 1 148 ? 13.839 2.955 -13.065 1.00 83.62 148 ARG A O 1
ATOM 1142 N N . VAL A 1 149 ? 13.326 0.837 -13.610 1.00 86.00 149 VAL A N 1
ATOM 1143 C CA . VAL A 1 149 ? 14.288 0.210 -12.684 1.00 86.00 149 VAL A CA 1
ATOM 1144 C C . VAL A 1 149 ? 15.732 0.522 -13.075 1.00 86.00 149 VAL A C 1
ATOM 1146 O O . VAL A 1 149 ? 16.563 0.803 -12.206 1.00 86.00 149 VAL A O 1
ATOM 1149 N N . ILE A 1 150 ? 16.033 0.510 -14.376 1.00 84.56 150 ILE A N 1
ATOM 1150 C CA . ILE A 1 150 ? 17.372 0.819 -14.892 1.00 84.56 150 ILE A CA 1
ATOM 1151 C C . ILE A 1 150 ? 17.705 2.303 -14.686 1.00 84.56 150 ILE A C 1
ATOM 1153 O O . ILE A 1 150 ? 18.781 2.619 -14.176 1.00 84.56 150 ILE A O 1
ATOM 1157 N N . GLY A 1 151 ? 16.772 3.201 -15.019 1.00 79.12 151 GLY A N 1
ATOM 1158 C CA . GLY A 1 151 ? 16.938 4.651 -14.874 1.00 79.12 151 GLY A CA 1
ATOM 1159 C C . GLY A 1 151 ? 16.835 5.174 -13.435 1.00 79.12 151 GLY A C 1
ATOM 1160 O O . GLY A 1 151 ? 17.183 6.325 -13.177 1.00 79.12 151 GLY A O 1
ATOM 1161 N N . ALA A 1 152 ? 16.364 4.362 -12.484 1.00 78.88 152 ALA A N 1
ATOM 1162 C CA . ALA A 1 152 ? 16.277 4.744 -11.077 1.00 78.88 152 ALA A CA 1
ATOM 1163 C C . ALA A 1 152 ? 17.662 4.901 -10.429 1.00 78.88 152 ALA A C 1
ATOM 1165 O O . ALA A 1 152 ? 18.644 4.281 -10.842 1.00 78.88 152 ALA A O 1
ATOM 1166 N N . ALA A 1 153 ? 17.733 5.689 -9.352 1.00 74.62 153 ALA A N 1
ATOM 1167 C CA . ALA A 1 153 ? 18.962 5.901 -8.589 1.00 74.62 153 ALA A CA 1
ATOM 1168 C C . ALA A 1 153 ? 19.612 4.573 -8.148 1.00 74.62 153 ALA A C 1
ATOM 1170 O O . ALA A 1 153 ? 18.933 3.644 -7.702 1.00 74.62 153 ALA A O 1
ATOM 1171 N N . ILE A 1 154 ? 20.945 4.494 -8.267 1.00 72.38 154 ILE A N 1
ATOM 1172 C CA . ILE A 1 154 ? 21.735 3.302 -7.902 1.00 72.38 154 ILE A CA 1
ATOM 1173 C C . ILE A 1 154 ? 21.500 2.972 -6.429 1.00 72.38 154 ILE A C 1
ATOM 1175 O O . ILE A 1 154 ? 21.084 1.866 -6.074 1.00 72.38 154 ILE A O 1
ATOM 1179 N N . TRP A 1 155 ? 21.671 3.974 -5.576 1.00 78.00 155 TRP A N 1
ATOM 1180 C CA . TRP A 1 155 ? 21.416 3.858 -4.155 1.00 78.00 155 TRP A CA 1
ATOM 1181 C C . TRP A 1 155 ? 19.998 4.329 -3.817 1.00 78.00 155 TRP A C 1
ATOM 1183 O O . TRP A 1 155 ? 19.547 5.382 -4.270 1.00 78.00 155 TRP A O 1
ATOM 1193 N N . LYS A 1 156 ? 19.290 3.523 -3.022 1.00 77.12 156 LYS A N 1
ATOM 1194 C CA . LYS A 1 156 ? 17.945 3.827 -2.530 1.00 77.12 156 LYS A CA 1
ATOM 1195 C C . LYS A 1 156 ? 17.843 3.314 -1.091 1.00 77.12 156 LYS A C 1
ATOM 1197 O O . LYS A 1 156 ? 17.966 2.103 -0.895 1.00 77.12 156 LYS A O 1
ATOM 1202 N N . PRO A 1 157 ? 17.669 4.200 -0.099 1.00 75.00 157 PRO A N 1
ATOM 1203 C CA . PRO A 1 157 ? 17.573 3.792 1.295 1.00 75.00 157 PRO A CA 1
ATOM 1204 C C . PRO A 1 157 ? 16.286 2.999 1.533 1.00 75.00 157 PRO A C 1
ATOM 1206 O O . PRO A 1 157 ? 15.238 3.326 0.976 1.00 75.00 157 PRO A O 1
ATOM 1209 N N . GLY A 1 158 ? 16.387 1.948 2.346 1.00 79.31 158 GLY A N 1
ATOM 1210 C CA . GLY A 1 158 ? 15.262 1.084 2.700 1.00 79.31 158 GLY A CA 1
ATOM 1211 C C . GLY A 1 158 ? 14.820 0.104 1.612 1.00 79.31 158 GLY A C 1
ATOM 1212 O O . GLY A 1 158 ? 13.844 -0.594 1.842 1.00 79.31 158 GLY A O 1
ATOM 1213 N N . ALA A 1 159 ? 15.497 0.035 0.461 1.00 83.69 159 ALA A N 1
ATOM 1214 C CA . ALA A 1 159 ? 15.226 -0.960 -0.579 1.00 83.69 159 ALA A CA 1
ATOM 1215 C C . ALA A 1 159 ? 15.336 -2.398 -0.045 1.00 83.69 159 ALA A C 1
ATOM 1217 O O . ALA A 1 159 ? 16.298 -2.699 0.660 1.00 83.69 159 ALA A O 1
ATOM 1218 N N . THR A 1 160 ? 14.411 -3.285 -0.426 1.00 84.69 160 THR A N 1
ATOM 1219 C CA . THR A 1 160 ? 14.454 -4.700 -0.012 1.00 84.69 160 THR A CA 1
ATOM 1220 C C . THR A 1 160 ? 15.342 -5.555 -0.908 1.00 84.69 160 THR A C 1
ATOM 1222 O O . THR A 1 160 ? 15.760 -6.633 -0.501 1.00 84.69 160 THR A O 1
ATOM 1225 N N . CYS A 1 161 ? 15.696 -5.059 -2.096 1.00 86.81 161 CYS A N 1
ATOM 1226 C CA . CYS A 1 161 ? 16.587 -5.753 -3.018 1.00 86.81 161 CYS A CA 1
ATOM 1227 C C . CYS A 1 161 ? 17.553 -4.809 -3.750 1.00 86.81 161 CYS A C 1
ATOM 1229 O O . CYS A 1 161 ? 17.397 -3.580 -3.784 1.00 86.81 161 CYS A O 1
ATOM 1231 N N . SER A 1 162 ? 18.557 -5.402 -4.389 1.00 90.12 162 SER A N 1
ATOM 1232 C CA . SER A 1 162 ? 19.432 -4.742 -5.352 1.00 90.12 162 SER A CA 1
ATOM 1233 C C . SER A 1 162 ? 18.689 -4.430 -6.657 1.00 90.12 162 SER A C 1
ATOM 1235 O O . SER A 1 162 ? 17.667 -5.032 -6.993 1.00 90.12 162 SER A O 1
ATOM 1237 N N . ARG A 1 163 ? 19.226 -3.499 -7.458 1.00 88.25 163 ARG A N 1
ATOM 1238 C CA . ARG A 1 163 ? 18.690 -3.243 -8.807 1.00 88.25 163 ARG A CA 1
ATOM 1239 C C . ARG A 1 163 ? 18.723 -4.510 -9.669 1.00 88.25 163 ARG A C 1
ATOM 1241 O O . ARG A 1 163 ? 17.775 -4.760 -10.400 1.00 88.25 163 ARG A O 1
ATOM 1248 N N . LYS A 1 164 ? 19.794 -5.307 -9.568 1.00 90.69 164 LYS A N 1
ATOM 1249 C CA . LYS A 1 164 ? 19.957 -6.561 -10.319 1.00 90.69 164 LYS A CA 1
ATOM 1250 C C . LYS A 1 164 ? 18.825 -7.542 -10.020 1.00 90.69 164 LYS A C 1
ATOM 1252 O O . LYS A 1 164 ? 18.285 -8.130 -10.947 1.00 90.69 164 LYS A O 1
A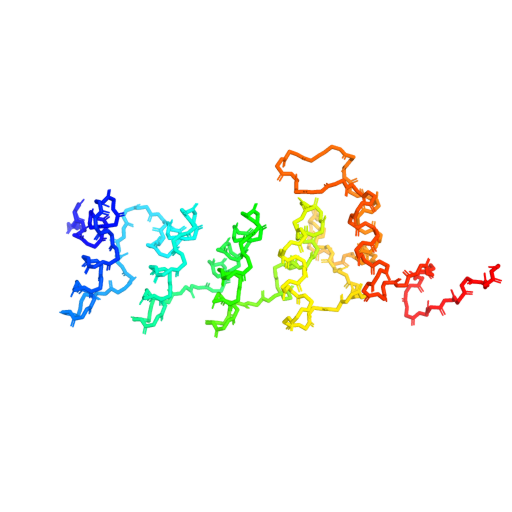TOM 1257 N N . GLU A 1 165 ? 18.461 -7.701 -8.752 1.00 91.94 165 GLU A N 1
ATOM 1258 C CA . GLU A 1 165 ? 17.353 -8.576 -8.349 1.00 91.94 165 GLU A CA 1
ATOM 1259 C C . GLU A 1 165 ? 16.008 -8.052 -8.837 1.00 91.94 165 GLU A C 1
ATOM 1261 O O . GLU A 1 165 ? 15.203 -8.840 -9.312 1.00 91.94 165 GLU A O 1
ATOM 1266 N N . MET A 1 166 ? 15.786 -6.736 -8.810 1.00 91.12 166 MET A N 1
ATOM 1267 C CA . MET A 1 166 ? 14.551 -6.167 -9.354 1.00 91.12 166 MET A CA 1
ATOM 1268 C C . MET A 1 166 ? 14.455 -6.346 -10.878 1.00 91.12 166 MET A C 1
ATOM 1270 O O . MET A 1 166 ? 13.391 -6.656 -11.402 1.00 91.12 166 MET A O 1
ATOM 1274 N N . VAL A 1 167 ? 15.571 -6.192 -11.601 1.00 91.50 167 VAL A N 1
ATOM 1275 C CA . VAL A 1 167 ? 15.634 -6.486 -13.043 1.00 91.50 167 VAL A CA 1
ATOM 1276 C C . VAL A 1 167 ? 15.348 -7.963 -13.296 1.00 91.50 167 VAL A C 1
ATOM 1278 O O . VAL A 1 167 ? 14.523 -8.279 -14.145 1.00 91.50 167 VAL A O 1
ATOM 1281 N N . ARG A 1 168 ? 15.982 -8.864 -12.536 1.00 93.44 168 ARG A N 1
ATOM 1282 C CA . ARG A 1 168 ? 15.726 -10.306 -12.620 1.00 93.44 168 ARG A CA 1
ATOM 1283 C C . ARG A 1 168 ? 14.247 -10.617 -12.384 1.00 93.44 168 ARG A C 1
ATOM 1285 O O . ARG A 1 168 ? 13.656 -11.303 -13.204 1.00 93.44 168 ARG A O 1
ATOM 1292 N N . PHE A 1 169 ? 13.656 -10.061 -11.329 1.00 94.62 169 PHE A N 1
ATOM 1293 C CA . PHE A 1 169 ? 12.239 -10.219 -11.016 1.00 94.62 169 PHE A CA 1
ATOM 1294 C C . PHE A 1 169 ? 11.348 -9.805 -12.193 1.00 94.62 169 PHE A C 1
ATOM 1296 O O . PHE A 1 169 ? 10.449 -10.552 -12.568 1.00 94.62 169 PHE A O 1
ATOM 1303 N N . LEU A 1 170 ? 11.607 -8.649 -12.812 1.00 91.50 170 LEU A N 1
ATOM 1304 C CA . LEU A 1 170 ? 10.836 -8.198 -13.970 1.00 91.50 170 LEU A CA 1
ATOM 1305 C C . LEU A 1 170 ? 10.965 -9.159 -15.162 1.00 91.50 170 LEU A C 1
ATOM 1307 O O . LEU A 1 170 ? 9.958 -9.503 -15.773 1.00 91.50 170 LEU A O 1
ATOM 1311 N N . LEU A 1 171 ? 12.180 -9.616 -15.473 1.00 91.62 171 LEU A N 1
ATOM 1312 C CA . LEU A 1 171 ? 12.424 -10.552 -16.577 1.00 91.62 171 LEU A CA 1
ATOM 1313 C C . LEU A 1 171 ? 11.757 -11.913 -16.335 1.00 91.62 171 LEU A C 1
ATOM 1315 O O . LEU A 1 171 ? 11.132 -12.458 -17.238 1.00 91.62 171 LEU A O 1
ATOM 1319 N N . GLU A 1 172 ? 11.825 -12.429 -15.106 1.00 93.81 172 GLU A N 1
ATOM 1320 C CA . GLU A 1 172 ? 11.162 -13.677 -14.702 1.00 93.81 172 GLU A CA 1
ATOM 1321 C C . GLU A 1 172 ? 9.629 -13.584 -14.788 1.00 93.81 172 GLU A C 1
ATOM 1323 O O . GLU A 1 172 ? 8.968 -14.601 -14.971 1.00 93.81 172 GLU A O 1
ATOM 1328 N N . ASN A 1 173 ? 9.066 -12.373 -14.710 1.00 92.50 173 ASN A N 1
ATOM 1329 C CA . ASN A 1 173 ? 7.631 -12.115 -14.865 1.00 92.50 173 ASN A CA 1
ATOM 1330 C C . ASN A 1 173 ? 7.245 -11.638 -16.282 1.00 92.50 173 ASN A C 1
ATOM 1332 O O . ASN A 1 173 ? 6.126 -11.173 -16.482 1.00 92.50 173 ASN A O 1
ATOM 1336 N N . GLY A 1 174 ? 8.140 -11.759 -17.273 1.00 89.50 174 GLY A N 1
ATOM 1337 C CA . GLY A 1 174 ? 7.820 -11.499 -18.683 1.00 89.50 174 GLY A CA 1
ATOM 1338 C C . GLY A 1 174 ? 7.962 -10.042 -19.135 1.00 89.50 174 GLY A C 1
ATOM 1339 O O . GLY A 1 174 ? 7.288 -9.618 -20.076 1.00 89.50 174 GLY A O 1
ATOM 1340 N N . ALA A 1 175 ? 8.819 -9.253 -18.481 1.00 88.31 175 ALA A N 1
ATOM 1341 C CA . ALA A 1 175 ? 9.152 -7.916 -18.965 1.00 88.31 175 ALA A CA 1
ATOM 1342 C C . ALA A 1 175 ? 9.931 -7.979 -20.289 1.00 88.31 175 ALA A C 1
ATOM 1344 O O . ALA A 1 175 ? 10.968 -8.639 -20.386 1.00 88.31 175 ALA A O 1
ATOM 1345 N N . ASN A 1 176 ? 9.468 -7.228 -21.286 1.00 84.06 176 ASN A N 1
ATOM 1346 C CA . ASN A 1 176 ? 10.119 -7.153 -22.589 1.00 84.06 176 ASN A CA 1
ATOM 1347 C C . ASN A 1 176 ? 11.428 -6.353 -22.503 1.00 84.06 176 ASN A C 1
ATOM 1349 O O . ASN A 1 176 ? 11.481 -5.276 -21.900 1.00 84.06 176 ASN A O 1
ATOM 1353 N N . THR A 1 177 ? 12.473 -6.857 -23.159 1.00 77.75 177 THR A N 1
ATOM 1354 C CA . THR A 1 177 ? 13.786 -6.197 -23.279 1.00 77.75 177 THR A CA 1
ATOM 1355 C C . THR A 1 177 ? 13.891 -5.265 -24.483 1.00 77.75 177 THR A C 1
ATOM 1357 O O . THR A 1 177 ? 14.866 -4.526 -24.607 1.00 77.75 177 THR A O 1
ATOM 1360 N N . ASP A 1 178 ? 12.898 -5.302 -25.366 1.00 68.00 178 ASP A N 1
ATOM 1361 C CA . ASP A 1 178 ? 12.896 -4.551 -26.614 1.00 68.00 178 ASP A CA 1
ATOM 1362 C C . ASP A 1 178 ? 12.758 -3.041 -26.393 1.00 68.00 178 ASP A C 1
ATOM 1364 O O . ASP A 1 178 ? 12.118 -2.558 -25.451 1.00 68.00 178 ASP A O 1
ATOM 1368 N N . ILE A 1 179 ? 13.337 -2.273 -27.316 1.00 56.34 179 ILE A N 1
ATOM 1369 C CA . ILE A 1 179 ? 13.264 -0.814 -27.295 1.00 56.34 179 ILE A CA 1
ATOM 1370 C C . ILE A 1 179 ? 11.858 -0.391 -27.732 1.00 56.34 179 ILE A C 1
ATOM 1372 O O . ILE A 1 179 ? 11.460 -0.568 -28.884 1.00 56.34 179 ILE A O 1
ATOM 1376 N N . VAL A 1 180 ? 11.095 0.204 -26.814 1.00 57.94 180 VAL A N 1
ATOM 1377 C CA . VAL A 1 180 ? 9.740 0.696 -27.102 1.00 57.94 180 VAL A CA 1
ATOM 1378 C C . VAL A 1 180 ? 9.807 2.140 -27.615 1.00 57.94 180 VAL A C 1
ATOM 1380 O O . VAL A 1 180 ? 9.777 3.093 -26.834 1.00 57.94 180 VAL A O 1
ATOM 1383 N N . TYR A 1 181 ? 9.857 2.324 -28.939 1.00 47.91 181 TYR A N 1
ATOM 1384 C CA . TYR A 1 181 ? 9.638 3.629 -29.581 1.00 47.91 181 TYR A CA 1
ATOM 1385 C C . TYR A 1 181 ? 8.138 3.839 -29.848 1.00 47.91 181 TYR A C 1
ATOM 1387 O O . TYR A 1 181 ? 7.617 3.578 -30.931 1.00 47.91 181 TYR A O 1
ATOM 1395 N N . GLY A 1 182 ? 7.394 4.333 -28.858 1.00 54.66 182 GLY A N 1
ATOM 1396 C CA . GLY A 1 182 ? 5.971 4.637 -29.059 1.00 54.66 182 GLY A CA 1
ATOM 1397 C C . GLY A 1 182 ? 5.076 3.389 -29.155 1.00 54.66 182 GLY A C 1
ATOM 1398 O O . GLY A 1 182 ? 5.153 2.529 -28.290 1.00 54.66 182 GLY A O 1
ATOM 1399 N N . ARG A 1 183 ? 4.138 3.337 -30.120 1.00 38.69 183 ARG A N 1
ATOM 1400 C CA . ARG A 1 183 ? 3.129 2.252 -30.263 1.00 38.69 183 ARG A CA 1
ATOM 1401 C C . ARG A 1 183 ? 3.661 0.975 -30.939 1.00 38.69 183 ARG A C 1
ATOM 1403 O O . ARG A 1 183 ? 2.886 0.043 -31.115 1.00 38.69 183 ARG A O 1
ATOM 1410 N N . HIS A 1 184 ? 4.937 0.928 -31.315 1.00 39.84 184 HIS A N 1
ATOM 1411 C CA . HIS A 1 184 ? 5.516 -0.205 -32.033 1.00 39.84 184 HIS A CA 1
ATOM 1412 C C . HIS A 1 184 ? 6.689 -0.787 -31.240 1.00 39.84 184 HIS A C 1
ATOM 1414 O O . HIS A 1 184 ? 7.643 -0.082 -30.914 1.00 39.84 184 HIS A O 1
ATOM 1420 N N . THR A 1 185 ? 6.589 -2.073 -30.912 1.00 41.28 185 THR A N 1
ATOM 1421 C CA . THR A 1 185 ? 7.694 -2.902 -30.425 1.00 41.28 185 THR A CA 1
ATOM 1422 C C . THR A 1 185 ? 8.483 -3.388 -31.633 1.00 41.28 185 THR A C 1
ATOM 1424 O O . THR A 1 185 ? 7.906 -4.005 -32.528 1.00 41.28 185 THR A O 1
ATOM 1427 N N . VAL A 1 186 ? 9.784 -3.112 -31.677 1.00 40.84 186 VAL A N 1
ATOM 1428 C CA . VAL A 1 186 ? 10.689 -3.749 -32.639 1.00 40.84 186 VAL A CA 1
ATOM 1429 C C . VAL A 1 186 ? 11.427 -4.828 -31.860 1.00 40.84 186 VAL A C 1
ATOM 1431 O O . VAL A 1 186 ? 12.147 -4.487 -30.925 1.00 40.84 186 VAL A O 1
ATOM 1434 N N . GLN A 1 187 ? 11.200 -6.103 -32.195 1.00 39.50 187 GLN A N 1
ATOM 1435 C CA . GLN A 1 187 ? 11.918 -7.214 -31.567 1.00 39.50 187 GLN A CA 1
ATOM 1436 C C . GLN A 1 187 ? 13.420 -7.002 -31.759 1.00 39.50 187 GLN A C 1
ATOM 1438 O O . GLN A 1 187 ? 13.896 -6.933 -32.894 1.00 39.50 187 GLN A O 1
ATOM 1443 N N . ALA A 1 188 ? 14.165 -6.874 -30.663 1.00 38.91 188 ALA A N 1
ATOM 1444 C CA . ALA A 1 188 ? 15.608 -6.983 -30.719 1.00 38.91 188 ALA A CA 1
ATOM 1445 C C . ALA A 1 188 ? 15.913 -8.457 -30.997 1.00 38.91 188 ALA A C 1
ATOM 1447 O O . ALA A 1 188 ? 15.542 -9.334 -30.217 1.00 38.91 188 ALA A O 1
ATOM 1448 N N . CYS A 1 189 ? 16.512 -8.716 -32.160 1.00 29.78 189 CYS A N 1
ATOM 1449 C CA . CYS A 1 189 ? 16.865 -10.049 -32.625 1.00 29.78 189 CYS A CA 1
ATOM 1450 C C . CYS A 1 189 ? 17.461 -10.901 -31.500 1.00 29.78 189 CYS A C 1
ATOM 1452 O O . CYS A 1 189 ? 18.389 -10.484 -30.807 1.00 29.78 189 CYS A O 1
ATOM 1454 N N . THR A 1 190 ? 16.912 -12.103 -31.365 1.00 31.41 190 THR A N 1
ATOM 1455 C CA . THR A 1 190 ? 17.441 -13.188 -30.545 1.00 31.41 190 THR A CA 1
ATOM 1456 C C . THR A 1 190 ? 18.896 -13.440 -30.953 1.00 31.41 190 THR A C 1
ATOM 1458 O O . THR A 1 190 ? 19.164 -13.646 -32.138 1.00 31.41 190 THR A O 1
ATOM 1461 N N . ILE A 1 191 ? 19.821 -13.387 -29.992 1.00 36.97 191 ILE A N 1
ATOM 1462 C CA . ILE A 1 191 ? 21.186 -13.926 -30.122 1.00 36.97 191 ILE A CA 1
ATOM 1463 C C . ILE A 1 191 ? 21.263 -15.248 -29.375 1.00 36.97 191 ILE A C 1
ATOM 1465 O O . ILE A 1 191 ? 20.687 -15.311 -28.264 1.00 36.97 191 ILE A O 1
#

Foldseek 3Di:
DDDQDDVLVVCCVDDNNLVSNLVCLVVPDQLADPDPDPAGPLNVCLLVVVLSVNLSSVVSPVDDDLVVLLVSLLSCLLVLNLSSNVSSVVSPHDCQVNVSLLSNLLLQSLSSNVSVVVVPDDLFDFRFDFDDDVPDTDTDGQGGSLSSLVPHDQDHPPHPDHSVVSNVSSVVVPHDPFDDPDPDTDDPDDD

InterPro domains:
  IPR002110 Ankyrin repeat [SM00248] (37-66)
  IPR002110 Ankyrin repeat [SM00248] (68-97)
  IPR002110 Ankyrin repeat [SM00248] (141-179)
  IPR036770 Ankyrin repeat-containing domain superfamily [G3DSA:1.25.40.20] (13-189)
  IPR036770 Ankyrin repeat-containing domain superfamily [SSF48403] (19-181)
  IPR050745 Multifunctional regulatory proteins [PTHR24189] (21-96)

Organism: Byssochlamys spectabilis (strain No. 5 / NBRC 109023) (NCBI:txid1356009)

Sequence (191 aa):
MEPRYNILKDAFEGLDTFATVKVLLDYGMSANPYIYTHTSLLDKAVQMGKCDVAELLLDHGAGLDCKRFQQVLVQAIKNDDPDMISLLIKHGASMENTNAFDLALVNRRIASARKLLELGADINGMSAVRHHRKGGTSKVKAGTPLHRVIGAAIWKPGATCSRKEMVRFLLENGANTDIVYGRHTVQACTI